Protein AF-A0A5E4PGH6-F1 (afdb_monomer_lite)

Secondary structure (DSSP, 8-state):
-----THHHHHHH---HHHHHHHHHHHHHHHT-GGGHHHHHHHHHHHTTS-HHHHHHHHHH-HHHHHHHHH-HHHHHHHHHHHHHTTS--S-EE-TTSS-EE-HHHHHHHHHHHHHHHHS--TTSHHHHHHHHHHHHHT-HHHHHHHHHHHHHHHHHHTT-TT-HHHHHHHHHHHHHHHHHHHHHSHHHHHHHHHHHHHHHHHHHHH-TT-HHHHHHHHHHHHHTT-TTTTT---TTS-HHHHHHHHHHHHHHHHHHHTTSHHHHHHHHHHTTTSHHHHHHHHHSSSHHHHHHHHHHHHHHTT-TTHHHHHHHHHHHHHHHHHTT-TTS---SSGGGS---

Foldseek 3Di:
DPPLPCVLVVVLLDDDPVLVVVLVVLVVLVPPDDPPPVVLVVVLVVLLPDDLSSLLNSVVVDVVSVCSCQPDPVNLVSLLVVCVVLLFQSQWFAWLLRPDILGSNLVSNLSVLVVVLVVVVDCVDSSSVVSLVSSCVSPDPVSLLSLLVVLLVVCLVCLVPPPCQVVLLVSLVSLLSSLVSQCTRQFLLSLLSSLVSLLSVLVSPLVDPSCQVSLVSSLVVNCVVCPVLNVPPPPPPDRSSLSSLLSSLLSNLRSLQRLPPPSNQSSQCSVVVNCTPQNVVCVVAVFLVRVVVSSVVSCVVVVPPCSPVSSFVSNVVSCCVNCVRCVVDDDDPDPVPRPRD

Sequence (341 aa):
MHSLSTEGLAALSSLNSNEEKILNIILDILHAGNDKAADKEKIIKILATYPLRLLYALSERSPEINELLESNDYLNSCWSSMLKKLGYPSIPIVSFDQTRKISLFSQLKGAFLLSELNKHPDLKNPNSFAILNKACEIGMFHALVRRLNYISELIVKRSGNKNNHDEIDTYIQFILRDVNKLSNLYWAIGCIDAALILFNIVNYYFEASNYKLSIERFFMLAKTNHFSWMTQYDDKNAPYPILILEAAVENLYIARLLSDFPQSNAISDQISHGKGLIADFEEHFANPGELQSLVVKKLNMLNIPLVESFCRNAFQHSIKTVNARYPEFELPQDLSQLNLR

Radius of gyration: 22.4 Å; chains: 1; bounding box: 55×51×60 Å

Organism: NCBI:txid254247

pLDDT: mean 77.17, std 14.86, range [33.66, 95.75]

InterPro domains:
  IPR040808 Protein of unknown function DUF5630 [PF18632] (44-293)

Structure (mmCIF, N/CA/C/O backbone):
data_AF-A0A5E4PGH6-F1
#
_entry.id   AF-A0A5E4PGH6-F1
#
loop_
_atom_site.group_PDB
_atom_site.id
_atom_site.type_symbol
_atom_site.label_atom_id
_atom_site.label_alt_id
_atom_site.label_comp_id
_atom_site.label_asym_id
_atom_site.label_entity_id
_atom_site.label_seq_id
_atom_site.pdbx_PDB_ins_code
_atom_site.Cartn_x
_atom_site.Cartn_y
_atom_site.Cartn_z
_atom_site.occupancy
_atom_site.B_iso_or_equiv
_atom_site.auth_seq_id
_atom_site.auth_comp_id
_atom_site.auth_asym_id
_atom_site.auth_atom_id
_atom_site.pdbx_PDB_model_num
ATOM 1 N N . MET A 1 1 ? -0.619 -25.619 -5.569 1.00 33.66 1 MET A N 1
ATOM 2 C CA . MET A 1 1 ? -1.599 -24.773 -4.856 1.00 33.66 1 MET A CA 1
ATOM 3 C C . MET A 1 1 ? -1.267 -24.798 -3.375 1.00 33.66 1 MET A C 1
ATOM 5 O O . MET A 1 1 ? -1.513 -25.808 -2.730 1.00 33.66 1 MET A O 1
ATOM 9 N N . HIS A 1 2 ? -0.663 -23.738 -2.836 1.00 36.12 2 HIS A N 1
ATOM 10 C CA . HIS A 1 2 ? -0.655 -23.551 -1.387 1.00 36.12 2 HIS A CA 1
ATOM 11 C C . HIS A 1 2 ? -2.104 -23.274 -0.980 1.00 36.12 2 HIS A C 1
ATOM 13 O O . HIS A 1 2 ? -2.643 -22.235 -1.356 1.00 36.12 2 HIS A O 1
ATOM 19 N N . SER A 1 3 ? -2.765 -24.199 -0.278 1.00 35.06 3 SER A N 1
ATOM 20 C CA . SER A 1 3 ? -3.963 -23.824 0.471 1.00 35.06 3 SER A CA 1
ATOM 21 C C . SER A 1 3 ? -3.502 -22.760 1.460 1.00 35.06 3 SER A C 1
ATOM 23 O O . SER A 1 3 ? -2.696 -23.054 2.343 1.00 35.06 3 SER A O 1
ATOM 25 N N . LEU A 1 4 ? -3.914 -21.513 1.246 1.00 40.78 4 LEU A N 1
ATOM 26 C CA . LEU A 1 4 ? -3.684 -20.425 2.186 1.00 40.78 4 LEU A CA 1
ATOM 27 C C . LEU A 1 4 ? -4.384 -20.833 3.481 1.00 40.78 4 LEU A C 1
ATOM 29 O O . LEU A 1 4 ? -5.597 -20.677 3.594 1.00 40.78 4 LEU A O 1
ATOM 33 N N . SER A 1 5 ? -3.658 -21.438 4.423 1.00 47.25 5 SER A N 1
ATOM 34 C CA . SER A 1 5 ? -4.212 -21.709 5.741 1.00 47.25 5 SER A CA 1
ATOM 35 C C . SER A 1 5 ? -4.541 -20.352 6.350 1.00 47.25 5 SER A C 1
ATOM 37 O O . SER A 1 5 ? -3.660 -19.547 6.638 1.00 47.25 5 SER A O 1
ATOM 39 N N . THR A 1 6 ? -5.830 -20.067 6.499 1.00 63.00 6 THR A N 1
ATOM 40 C CA . THR A 1 6 ? -6.324 -18.849 7.149 1.00 63.00 6 THR A CA 1
ATOM 41 C C . THR A 1 6 ? -6.187 -18.925 8.668 1.00 63.00 6 THR A C 1
ATOM 43 O O . THR A 1 6 ? -6.529 -17.970 9.353 1.00 63.00 6 THR A O 1
ATOM 46 N N . GLU A 1 7 ? -5.676 -20.037 9.201 1.00 69.38 7 GLU A N 1
ATOM 47 C CA . GLU A 1 7 ? -5.570 -20.334 10.631 1.00 69.38 7 GLU A CA 1
ATOM 48 C C . GLU A 1 7 ? -4.771 -19.278 11.397 1.00 69.38 7 GLU A C 1
ATOM 50 O O . GLU A 1 7 ? -5.205 -18.852 12.463 1.00 69.38 7 GLU A O 1
ATOM 55 N N . GLY A 1 8 ? -3.653 -18.791 10.843 1.00 69.00 8 GLY A N 1
ATOM 56 C CA . GLY A 1 8 ? -2.866 -17.736 11.487 1.00 69.00 8 GLY A CA 1
ATOM 57 C C . GLY A 1 8 ? -3.624 -16.412 11.603 1.00 69.00 8 GLY A C 1
ATOM 58 O O . GLY A 1 8 ? -3.607 -15.777 12.654 1.00 69.00 8 GLY A O 1
ATOM 59 N N . LEU A 1 9 ? -4.346 -16.018 10.551 1.00 80.62 9 LEU A N 1
ATOM 60 C CA . LEU A 1 9 ? -5.163 -14.802 10.566 1.00 80.62 9 LEU A CA 1
ATOM 61 C C . LEU A 1 9 ? -6.391 -14.970 11.476 1.00 80.62 9 LEU A C 1
ATOM 63 O O . LEU A 1 9 ? -6.709 -14.083 12.265 1.00 80.62 9 LEU A O 1
ATOM 67 N N . ALA A 1 10 ? -7.030 -16.142 11.423 1.00 83.12 10 ALA A N 1
ATOM 68 C CA . ALA A 1 10 ? -8.156 -16.500 12.275 1.00 83.12 10 ALA A CA 1
ATOM 69 C C . ALA A 1 10 ? -7.766 -16.471 13.760 1.00 83.12 10 ALA A C 1
ATOM 71 O O . ALA A 1 10 ? -8.525 -15.947 14.575 1.00 83.12 10 ALA A O 1
ATOM 72 N N . ALA A 1 11 ? -6.564 -16.944 14.108 1.00 83.25 11 ALA A N 1
ATOM 73 C CA . ALA A 1 11 ? -6.037 -16.889 15.468 1.00 83.25 11 ALA A CA 1
ATOM 74 C C . ALA A 1 11 ? -5.871 -15.445 15.972 1.00 83.25 11 ALA A C 1
ATOM 76 O O . ALA A 1 11 ? -6.255 -15.157 17.106 1.00 83.25 11 ALA A O 1
ATOM 77 N N . LEU A 1 12 ? -5.387 -14.520 15.133 1.00 85.38 12 LEU A N 1
ATOM 78 C CA . LEU A 1 12 ? -5.266 -13.099 15.497 1.00 85.38 12 LEU A CA 1
ATOM 79 C C . LEU A 1 12 ? -6.627 -12.437 15.757 1.00 85.38 12 LEU A C 1
ATOM 81 O O . LEU A 1 12 ? -6.731 -11.573 16.627 1.00 85.38 12 LEU A O 1
ATOM 85 N N . SER A 1 13 ? -7.663 -12.862 15.029 1.00 86.94 13 SER A N 1
ATOM 86 C CA . SER A 1 13 ? -9.046 -12.395 15.203 1.00 86.94 13 SER A CA 1
ATOM 87 C C . SER A 1 13 ? -9.860 -13.182 16.237 1.00 86.94 13 SER A C 1
ATOM 89 O O . SER A 1 13 ? -11.018 -12.849 16.488 1.00 86.94 13 SER A O 1
ATOM 91 N N . SER A 1 14 ? -9.295 -14.247 16.814 1.00 89.44 14 SER A N 1
ATOM 92 C CA . SER A 1 14 ? -10.002 -15.069 17.796 1.00 89.44 14 SER A CA 1
ATOM 93 C C . SER A 1 14 ? -10.251 -14.269 19.071 1.00 89.44 14 SER A C 1
ATOM 95 O O . SER A 1 14 ? -9.476 -13.373 19.401 1.00 89.44 14 SER A O 1
ATOM 97 N N . LEU A 1 15 ? -11.328 -14.584 19.784 1.00 92.00 15 LEU A N 1
ATOM 98 C CA . LEU A 1 15 ? -11.676 -13.990 21.071 1.00 92.00 15 LEU A CA 1
ATOM 99 C C . LEU A 1 15 ? -11.820 -15.119 22.094 1.00 92.00 15 LEU A C 1
ATOM 101 O O . LEU A 1 15 ? -12.352 -16.188 21.791 1.00 92.00 15 LEU A O 1
ATOM 105 N N . ASN A 1 16 ? -11.318 -14.907 23.309 1.00 92.38 16 ASN A N 1
ATOM 106 C CA . ASN A 1 16 ? -11.584 -15.826 24.413 1.00 92.38 16 ASN A CA 1
ATOM 107 C C . ASN A 1 16 ? -12.994 -15.597 24.991 1.00 92.38 16 ASN A C 1
ATOM 109 O O . ASN A 1 16 ? -13.674 -14.627 24.665 1.00 92.38 16 ASN A O 1
ATOM 113 N N . SER A 1 17 ? -13.437 -16.472 25.898 1.00 91.75 17 SER A N 1
ATOM 114 C CA . SER A 1 17 ? -14.795 -16.414 26.460 1.00 91.75 17 SER A CA 1
ATOM 115 C C . SER A 1 17 ? -15.131 -15.107 27.192 1.00 91.75 17 SER A C 1
ATOM 117 O O . SER A 1 17 ? -16.302 -14.738 27.266 1.00 91.75 17 SER A O 1
ATOM 119 N N . ASN A 1 18 ? -14.138 -14.399 27.734 1.00 91.62 18 ASN A N 1
ATOM 120 C CA . ASN A 1 18 ? -14.344 -13.095 28.363 1.00 91.62 18 ASN A CA 1
ATOM 121 C C . ASN A 1 18 ? -14.395 -11.973 27.321 1.00 91.62 18 ASN A C 1
ATOM 123 O O . ASN A 1 18 ? -15.230 -11.081 27.431 1.00 91.62 18 ASN A O 1
ATOM 127 N N . GLU A 1 19 ? -13.545 -12.030 26.298 1.00 93.12 19 GLU A N 1
ATOM 128 C CA . GLU A 1 19 ? -13.538 -11.070 25.190 1.00 93.12 19 GLU A CA 1
ATOM 129 C C . GLU A 1 19 ? -14.835 -11.144 24.365 1.00 93.12 19 GLU A C 1
ATOM 131 O O . GLU A 1 19 ? -15.371 -10.106 23.984 1.00 93.12 19 GLU A O 1
ATOM 136 N N . GLU A 1 20 ? -15.410 -12.338 24.183 1.00 91.88 20 GLU A N 1
ATOM 137 C CA . GLU A 1 20 ? -16.709 -12.507 23.512 1.00 91.88 20 GLU A CA 1
ATOM 138 C C . GLU A 1 20 ? -17.855 -11.877 24.323 1.00 91.88 20 GLU A C 1
ATOM 140 O O . GLU A 1 20 ? -18.757 -11.250 23.772 1.00 91.88 20 GLU A O 1
ATOM 145 N N . LYS A 1 21 ? -17.809 -11.981 25.660 1.00 90.94 21 LYS A N 1
ATOM 146 C CA . LYS A 1 21 ? -18.777 -11.292 26.532 1.00 90.94 21 LYS A CA 1
ATOM 147 C C . LYS A 1 21 ? -18.657 -9.777 26.407 1.00 90.94 21 LYS A C 1
ATOM 149 O O . LYS A 1 21 ? -19.676 -9.097 26.373 1.00 90.94 21 LYS A O 1
ATOM 154 N N . ILE A 1 22 ? -17.430 -9.257 26.334 1.00 89.00 22 ILE A N 1
ATOM 155 C CA . ILE A 1 22 ? -17.174 -7.826 26.131 1.00 89.00 22 ILE A CA 1
ATOM 156 C C . ILE A 1 22 ? -17.756 -7.369 24.791 1.00 89.00 22 ILE A C 1
ATOM 158 O O . ILE A 1 22 ? -18.470 -6.369 24.764 1.00 89.00 22 ILE A O 1
ATOM 162 N N . LEU A 1 23 ? -17.500 -8.111 23.708 1.00 90.69 23 LEU A N 1
ATOM 163 C CA . LEU A 1 23 ? -18.064 -7.833 22.385 1.00 90.69 23 LEU A CA 1
ATOM 164 C C . LEU A 1 23 ? -19.593 -7.714 22.452 1.00 90.69 23 LEU A C 1
ATOM 166 O O . LEU A 1 23 ? -20.144 -6.698 22.033 1.00 90.69 23 LEU A O 1
ATOM 170 N N . ASN A 1 24 ? -20.263 -8.701 23.048 1.00 89.62 24 ASN A N 1
ATOM 171 C CA . ASN A 1 24 ? -21.723 -8.710 23.149 1.00 89.62 24 ASN A CA 1
ATOM 172 C C . ASN A 1 24 ? -22.264 -7.525 23.962 1.00 89.62 24 ASN A C 1
ATOM 174 O O . ASN A 1 24 ? -23.203 -6.873 23.524 1.00 89.62 24 ASN A O 1
ATOM 178 N N . ILE A 1 25 ? -21.628 -7.177 25.088 1.00 87.75 25 ILE A N 1
ATOM 179 C CA . ILE A 1 25 ? -22.026 -6.007 25.892 1.00 87.75 25 ILE A CA 1
ATOM 180 C C . ILE A 1 25 ? -21.918 -4.714 25.073 1.00 87.75 25 ILE A C 1
ATOM 182 O O . ILE A 1 25 ? -22.802 -3.860 25.146 1.00 87.75 25 ILE A O 1
ATOM 186 N N . ILE A 1 26 ? -20.841 -4.552 24.300 1.00 87.44 26 ILE A N 1
ATOM 187 C CA . ILE A 1 26 ? -20.652 -3.370 23.451 1.00 87.44 26 ILE A CA 1
ATOM 188 C C . ILE A 1 26 ? -21.757 -3.304 22.392 1.00 87.44 26 ILE A C 1
ATOM 190 O O . ILE A 1 26 ? -22.371 -2.250 22.227 1.00 87.44 26 ILE A O 1
ATOM 194 N N . LEU A 1 27 ? -22.042 -4.419 21.716 1.00 89.12 27 LEU A N 1
ATOM 195 C CA . LEU A 1 27 ? -23.081 -4.493 20.688 1.00 89.12 27 LEU A CA 1
ATOM 196 C C . LEU A 1 27 ? -24.476 -4.211 21.250 1.00 89.12 27 LEU A C 1
ATOM 198 O O . LEU A 1 27 ? -25.210 -3.412 20.672 1.00 89.12 27 LEU A O 1
ATOM 202 N N . ASP A 1 28 ? -24.819 -4.780 22.407 1.00 87.94 28 ASP A N 1
ATOM 203 C CA . ASP A 1 28 ? -26.101 -4.536 23.074 1.00 87.94 28 ASP A CA 1
ATOM 204 C C . ASP A 1 28 ? -26.307 -3.043 23.362 1.00 87.94 28 ASP A C 1
ATOM 206 O O . ASP A 1 28 ? -27.395 -2.498 23.161 1.00 87.94 28 ASP A O 1
ATOM 210 N N . ILE A 1 29 ? -25.252 -2.346 23.794 1.00 83.69 29 ILE A N 1
ATOM 211 C CA . ILE A 1 29 ? -25.313 -0.904 24.051 1.00 83.69 29 ILE A CA 1
ATOM 212 C C . ILE A 1 29 ? -25.407 -0.108 22.742 1.00 83.69 29 ILE A C 1
ATOM 214 O O . ILE A 1 29 ? -26.155 0.870 22.687 1.00 83.69 29 ILE A O 1
ATOM 218 N N . LEU A 1 30 ? -24.686 -0.504 21.689 1.00 83.25 30 LEU A N 1
ATOM 219 C CA . LEU A 1 30 ? -24.753 0.167 20.385 1.00 83.25 30 LEU A CA 1
ATOM 220 C C . LEU A 1 30 ? -26.142 0.036 19.743 1.00 83.25 30 LEU A C 1
ATOM 222 O O . LEU A 1 30 ? -26.639 1.011 19.173 1.00 83.25 30 LEU A O 1
ATOM 226 N N . HIS A 1 31 ? -26.787 -1.123 19.893 1.00 86.25 31 HIS A N 1
ATOM 227 C CA . HIS A 1 31 ? -28.117 -1.412 19.352 1.00 86.25 31 HIS A CA 1
ATOM 228 C C . HIS A 1 31 ? -29.270 -0.825 20.177 1.00 86.25 31 HIS A C 1
ATOM 230 O O . HIS A 1 31 ? -30.374 -0.678 19.658 1.00 86.25 31 HIS A O 1
ATOM 236 N N . ALA A 1 32 ? -29.034 -0.427 21.430 1.00 79.88 32 ALA A N 1
ATOM 237 C CA . ALA A 1 32 ? -30.068 0.111 22.319 1.00 79.88 32 ALA A CA 1
ATOM 238 C C . ALA A 1 32 ? -30.643 1.496 21.916 1.00 79.88 32 ALA A C 1
ATOM 240 O O . ALA A 1 32 ? -31.497 2.021 22.628 1.00 79.88 32 ALA A O 1
ATOM 241 N N . GLY A 1 33 ? -30.232 2.090 20.787 1.00 64.31 33 GLY A N 1
ATOM 242 C CA . GLY A 1 33 ? -30.828 3.318 20.235 1.00 64.31 33 GLY A CA 1
ATOM 243 C C . GLY A 1 33 ? -30.338 4.644 20.851 1.00 64.31 33 GLY A C 1
ATOM 244 O O . GLY A 1 33 ? -29.401 4.683 21.648 1.00 64.31 33 GLY A O 1
ATOM 245 N N . ASN A 1 34 ? -30.939 5.763 20.412 1.00 56.31 34 ASN A N 1
ATOM 246 C CA . ASN A 1 34 ? -30.466 7.147 20.633 1.00 56.31 34 ASN A CA 1
ATOM 247 C C . ASN A 1 34 ? -30.519 7.668 22.085 1.00 56.31 34 ASN A C 1
ATOM 249 O O . ASN A 1 34 ? -29.850 8.658 22.377 1.00 56.31 34 ASN A O 1
ATOM 253 N N . ASP A 1 35 ? -31.209 7.002 23.014 1.00 55.59 35 ASP A N 1
ATOM 254 C CA . ASP A 1 35 ? -31.358 7.470 24.408 1.00 55.59 35 ASP A CA 1
ATOM 255 C C . ASP A 1 35 ? -30.089 7.309 25.272 1.00 55.59 35 ASP A C 1
ATOM 257 O O . ASP A 1 35 ? -30.081 7.615 26.464 1.00 55.59 35 ASP A O 1
ATOM 261 N N . LYS A 1 36 ? -28.984 6.843 24.678 1.00 65.50 36 LYS A N 1
ATOM 262 C CA . LYS A 1 36 ? -27.741 6.491 25.379 1.00 65.50 36 LYS A CA 1
ATOM 263 C C . LYS A 1 36 ? -26.481 7.108 24.769 1.00 65.50 36 LYS A C 1
ATOM 265 O O . LYS A 1 36 ? -25.419 6.484 24.770 1.00 65.50 36 LYS A O 1
ATOM 270 N N . ALA A 1 37 ? -26.550 8.347 24.276 1.00 70.00 37 ALA A N 1
ATOM 271 C CA . ALA A 1 37 ? -25.363 9.071 23.791 1.00 70.00 37 ALA A CA 1
ATOM 272 C C . ALA A 1 37 ? -24.193 9.042 24.806 1.00 70.00 37 ALA A C 1
ATOM 274 O O . ALA A 1 37 ? -23.047 8.804 24.429 1.00 70.00 37 ALA A O 1
ATOM 275 N N . ALA A 1 38 ? -24.498 9.160 26.104 1.00 72.06 38 ALA A N 1
ATOM 276 C CA . ALA A 1 38 ? -23.517 9.052 27.183 1.00 72.06 38 ALA A CA 1
ATOM 277 C C . ALA A 1 38 ? -22.880 7.653 27.308 1.00 72.06 38 ALA A C 1
ATOM 279 O O . ALA A 1 38 ? -21.706 7.546 27.660 1.00 72.06 38 ALA A O 1
ATOM 280 N N . ASP A 1 39 ? -23.610 6.572 27.020 1.00 78.94 39 ASP A N 1
ATOM 281 C CA . ASP A 1 39 ? -23.043 5.219 27.080 1.00 78.94 39 ASP A CA 1
ATOM 282 C C . ASP A 1 39 ? -22.210 4.900 25.834 1.00 78.94 39 ASP A C 1
ATOM 284 O O . ASP A 1 39 ? -21.172 4.251 25.958 1.00 78.94 39 ASP A O 1
ATOM 288 N N . LYS A 1 40 ? -22.576 5.439 24.660 1.00 78.88 40 LYS A N 1
ATOM 289 C CA . LYS A 1 40 ? -21.709 5.401 23.469 1.00 78.88 40 LYS A CA 1
ATOM 290 C C . LYS A 1 40 ? -20.376 6.105 23.739 1.00 78.88 40 LYS A C 1
ATOM 292 O O . LYS A 1 40 ? -19.321 5.556 23.433 1.00 78.88 40 LYS A O 1
ATOM 297 N N . GLU A 1 41 ? -20.400 7.272 24.385 1.00 82.62 41 GLU A N 1
AT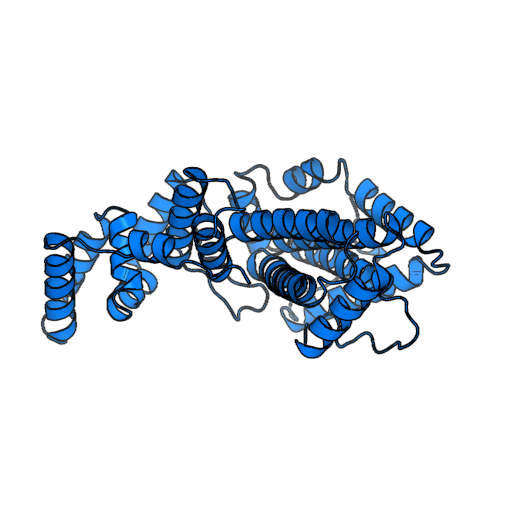OM 298 C CA . GLU A 1 41 ? -19.179 7.988 24.776 1.00 82.62 41 GLU A CA 1
ATOM 299 C C . GLU A 1 41 ? -18.326 7.193 25.783 1.00 82.62 41 GLU A C 1
ATOM 301 O O . GLU A 1 41 ? -17.101 7.130 25.652 1.00 82.62 41 GLU A O 1
ATOM 306 N N . LYS A 1 42 ? -18.952 6.530 26.768 1.00 83.94 42 LYS A N 1
ATOM 307 C CA . LYS A 1 42 ? -18.236 5.632 27.694 1.00 83.94 42 LYS A CA 1
ATOM 308 C C . LYS A 1 42 ? -17.569 4.475 26.953 1.00 83.94 42 LYS A C 1
ATOM 310 O O . LYS A 1 42 ? -16.411 4.181 27.236 1.00 83.94 42 LYS A O 1
ATOM 315 N N . ILE A 1 43 ? -18.262 3.848 26.000 1.00 86.19 43 ILE A N 1
ATOM 316 C CA . ILE A 1 43 ? -17.698 2.766 25.180 1.00 86.19 43 ILE A CA 1
ATOM 317 C C . ILE A 1 43 ? -16.486 3.254 24.404 1.00 86.19 43 ILE A C 1
ATOM 319 O O . ILE A 1 43 ? -15.452 2.597 24.434 1.00 86.19 43 ILE A O 1
ATOM 323 N N . ILE A 1 44 ? -16.580 4.418 23.762 1.00 86.06 44 ILE A N 1
ATOM 324 C CA . ILE A 1 44 ? -15.466 5.015 23.019 1.00 86.06 44 ILE A CA 1
ATOM 325 C C . ILE A 1 44 ? -14.237 5.180 23.924 1.00 86.06 44 ILE A C 1
ATOM 327 O O . ILE A 1 44 ? -13.137 4.760 23.563 1.00 86.06 44 ILE A O 1
ATOM 331 N N . LYS A 1 45 ? -14.423 5.725 25.132 1.00 86.88 45 LYS A N 1
ATOM 332 C CA . LYS A 1 45 ? -13.334 5.885 26.108 1.00 86.88 45 LYS A CA 1
ATOM 333 C C . LYS A 1 45 ? -12.756 4.544 26.555 1.00 86.88 45 LYS A C 1
ATOM 335 O O . LYS A 1 45 ? -11.544 4.435 26.692 1.00 86.88 45 LYS A O 1
ATOM 340 N N . ILE A 1 46 ? -13.591 3.525 26.756 1.00 87.38 46 ILE A N 1
ATOM 341 C CA . ILE A 1 46 ? -13.139 2.173 27.116 1.00 87.38 46 ILE A CA 1
ATOM 342 C C . ILE A 1 46 ? -12.334 1.552 25.971 1.00 87.38 46 ILE A C 1
ATOM 344 O O . ILE A 1 46 ? -11.223 1.078 26.206 1.00 87.38 46 ILE A O 1
ATOM 348 N N . LEU A 1 47 ? -12.841 1.606 24.737 1.00 88.88 47 LEU A N 1
ATOM 349 C CA . LEU A 1 47 ? -12.161 1.077 23.555 1.00 88.88 47 LEU A CA 1
ATOM 350 C C . LEU A 1 47 ? -10.780 1.719 23.376 1.00 88.88 47 LEU A C 1
ATOM 352 O O . LEU A 1 47 ? -9.809 1.010 23.134 1.00 88.88 47 LEU A O 1
ATOM 356 N N . ALA A 1 48 ? -10.646 3.027 23.605 1.00 87.12 48 ALA A N 1
ATOM 357 C CA . ALA A 1 48 ? -9.353 3.716 23.543 1.00 87.12 48 ALA A CA 1
ATOM 358 C C . ALA A 1 48 ? -8.282 3.145 24.502 1.00 87.12 48 ALA A C 1
ATOM 360 O O . ALA A 1 48 ? -7.089 3.366 24.289 1.00 87.12 48 ALA A O 1
ATOM 361 N N . THR A 1 49 ? -8.685 2.415 25.551 1.00 88.81 49 THR A N 1
ATOM 362 C CA . THR A 1 49 ? -7.770 1.788 26.523 1.00 88.81 49 THR A CA 1
ATOM 363 C C . THR A 1 49 ? -7.405 0.340 26.193 1.00 88.81 49 THR A C 1
ATOM 365 O O . THR A 1 49 ? -6.523 -0.229 26.838 1.00 88.81 49 THR A O 1
ATOM 368 N N . TYR A 1 50 ? -8.067 -0.280 25.214 1.00 92.50 50 TYR A N 1
ATOM 369 C CA . TYR A 1 50 ? -7.859 -1.692 24.907 1.00 92.50 50 TYR A CA 1
ATOM 370 C C . TYR A 1 50 ? -6.531 -1.947 24.186 1.00 92.50 50 TYR A C 1
ATOM 372 O O . TYR A 1 50 ? -6.057 -1.110 23.414 1.00 92.50 50 TYR A O 1
ATOM 380 N N . PRO A 1 51 ? -5.913 -3.124 24.408 1.00 92.25 51 PRO A N 1
ATOM 381 C CA . PRO A 1 51 ? -4.708 -3.501 23.686 1.00 92.25 51 PRO A CA 1
ATOM 382 C C . PRO A 1 51 ? -5.006 -3.659 22.190 1.00 92.25 51 PRO A C 1
ATOM 384 O O . PRO A 1 51 ? -6.075 -4.138 21.807 1.00 92.25 51 PRO A O 1
ATOM 387 N N . LEU A 1 52 ? -4.025 -3.331 21.341 1.00 92.81 52 LEU A N 1
ATOM 388 C CA . LEU A 1 52 ? -4.172 -3.347 19.876 1.00 92.81 52 LEU A CA 1
ATOM 389 C C . LEU A 1 52 ? -4.679 -4.684 19.327 1.00 92.81 52 LEU A C 1
ATOM 391 O O . LEU A 1 52 ? -5.505 -4.685 18.422 1.00 92.81 52 LEU A O 1
ATOM 395 N N . ARG A 1 53 ? -4.250 -5.813 19.906 1.00 93.56 53 ARG A N 1
ATOM 396 C CA . ARG A 1 53 ? -4.746 -7.144 19.522 1.00 93.56 53 ARG A CA 1
ATOM 397 C C . ARG A 1 53 ? -6.255 -7.283 19.735 1.00 93.56 53 ARG A C 1
ATOM 399 O O . ARG A 1 53 ? -6.934 -7.838 18.879 1.00 93.56 53 ARG A O 1
ATOM 406 N N . LEU A 1 54 ? -6.784 -6.782 20.853 1.00 93.69 54 LEU A N 1
ATOM 407 C CA . LEU A 1 54 ? -8.218 -6.853 21.136 1.00 93.69 54 LEU A CA 1
ATOM 408 C C . LEU A 1 54 ? -8.997 -5.894 20.233 1.00 93.69 54 LEU A C 1
ATOM 410 O O . LEU A 1 54 ? -10.021 -6.282 19.688 1.00 93.69 54 LEU A O 1
ATOM 414 N N . LEU A 1 55 ? -8.487 -4.679 20.013 1.00 94.81 55 LEU A N 1
ATOM 415 C CA . LEU A 1 55 ? -9.083 -3.730 19.068 1.00 94.81 55 LEU A CA 1
ATOM 416 C C . LEU A 1 55 ? -9.151 -4.295 17.646 1.00 94.81 55 LEU A C 1
ATOM 418 O O . LEU A 1 55 ? -10.197 -4.217 17.006 1.00 94.81 55 LEU A O 1
ATOM 422 N N . TYR A 1 56 ? -8.061 -4.911 17.184 1.00 95.12 56 TYR A N 1
ATOM 423 C CA . TYR A 1 56 ? -8.009 -5.615 15.908 1.00 95.12 56 TYR A CA 1
ATOM 424 C C . TYR A 1 56 ? -9.074 -6.717 15.849 1.00 95.12 56 TYR A C 1
ATOM 426 O O . TYR A 1 56 ? -9.927 -6.693 14.964 1.00 95.12 56 TYR A O 1
ATOM 434 N N . ALA A 1 57 ? -9.085 -7.628 16.827 1.00 93.62 57 ALA A N 1
ATOM 435 C CA . ALA A 1 57 ? -10.016 -8.752 16.850 1.00 93.62 57 ALA A CA 1
ATOM 436 C C . ALA A 1 57 ? -11.487 -8.303 16.895 1.00 93.62 57 ALA A C 1
ATOM 438 O O . ALA A 1 57 ? -12.290 -8.794 16.111 1.00 93.62 57 ALA A O 1
ATOM 439 N N . LEU A 1 58 ? -11.839 -7.324 17.736 1.00 94.19 58 LEU A N 1
ATOM 440 C CA . LEU A 1 58 ? -13.199 -6.775 17.787 1.00 94.19 58 LEU A CA 1
ATOM 441 C C . LEU A 1 58 ? -13.610 -6.149 16.445 1.00 94.19 58 LEU A C 1
ATOM 443 O O . LEU A 1 58 ? -14.724 -6.387 15.984 1.00 94.19 58 LEU A O 1
ATOM 447 N N . SER A 1 59 ? -12.709 -5.406 15.793 1.00 95.00 59 SER A N 1
ATOM 448 C CA . SER A 1 59 ? -12.991 -4.776 14.496 1.00 95.00 59 SER A CA 1
ATOM 449 C C . SER A 1 59 ? -13.162 -5.776 13.348 1.00 95.00 59 SER A C 1
ATOM 451 O O . SER A 1 59 ? -13.961 -5.545 12.448 1.00 95.00 59 SER A O 1
ATOM 453 N N . GLU A 1 60 ? -12.462 -6.912 13.377 1.00 93.38 60 GLU A N 1
ATOM 454 C CA . GLU A 1 60 ? -12.648 -7.969 12.372 1.00 93.38 60 GLU A CA 1
ATOM 455 C C . GLU A 1 60 ? -13.917 -8.802 12.643 1.00 93.38 60 GLU A C 1
ATOM 457 O O . GLU A 1 60 ? -14.424 -9.463 11.739 1.00 93.38 60 GLU A O 1
ATOM 462 N N . ARG A 1 61 ? -14.441 -8.781 13.878 1.00 91.94 61 ARG A N 1
ATOM 463 C CA . ARG A 1 61 ? -15.624 -9.554 14.300 1.00 91.94 61 ARG A CA 1
ATOM 464 C C . ARG A 1 61 ? -16.939 -8.783 14.173 1.00 91.94 61 ARG A C 1
ATOM 466 O O . ARG A 1 61 ? -17.975 -9.423 14.024 1.00 91.94 61 ARG A O 1
ATOM 473 N N . SER A 1 62 ? -16.911 -7.451 14.227 1.00 93.12 62 SER A N 1
ATOM 474 C CA . SER A 1 62 ? -18.100 -6.599 14.097 1.00 93.12 62 SER A CA 1
ATOM 475 C C . SER A 1 62 ? -17.837 -5.403 13.172 1.00 93.12 62 SER A C 1
ATOM 477 O O . SER A 1 62 ? -17.016 -4.538 13.503 1.00 93.12 62 SER A O 1
ATOM 479 N N . PRO A 1 63 ? -18.567 -5.306 12.042 1.00 92.44 63 PRO A N 1
ATOM 480 C CA . PRO A 1 63 ? -18.553 -4.128 11.180 1.00 92.44 63 PRO A CA 1
ATOM 481 C C . PRO A 1 63 ? -18.937 -2.839 11.914 1.00 92.44 63 PRO A C 1
ATOM 483 O O . PRO A 1 63 ? -18.338 -1.801 11.652 1.00 92.44 63 PRO A O 1
ATOM 486 N N . GLU A 1 64 ? -19.875 -2.907 12.859 1.00 90.94 64 GLU A N 1
ATOM 487 C CA . GLU A 1 64 ? -20.363 -1.766 13.642 1.00 90.94 64 GLU A CA 1
ATOM 488 C C . GLU A 1 64 ? -19.274 -1.212 14.567 1.00 90.94 64 GLU A C 1
ATOM 490 O O . GLU A 1 64 ? -19.074 0.001 14.660 1.00 90.94 64 GLU A O 1
ATOM 495 N N . ILE A 1 65 ? -18.520 -2.094 15.233 1.00 92.06 65 ILE A N 1
ATOM 496 C CA . ILE A 1 65 ? -17.365 -1.681 16.038 1.00 92.06 65 ILE A CA 1
ATOM 497 C C . ILE A 1 65 ? -16.266 -1.128 15.137 1.00 92.06 65 ILE A C 1
ATOM 499 O O . ILE A 1 65 ? -15.667 -0.108 15.473 1.00 92.06 65 ILE A O 1
ATOM 503 N N . ASN A 1 66 ? -16.000 -1.762 13.993 1.00 94.25 66 ASN A N 1
ATOM 504 C CA . ASN A 1 66 ? -15.033 -1.226 13.043 1.00 94.25 66 ASN A CA 1
ATOM 505 C C . ASN A 1 66 ? -15.432 0.185 12.585 1.00 94.25 66 ASN A C 1
ATOM 507 O O . ASN A 1 66 ? -14.605 1.087 12.643 1.00 94.25 66 ASN A O 1
ATOM 511 N N . GLU A 1 67 ? -16.691 0.413 12.216 1.00 92.00 67 GLU A N 1
ATOM 512 C CA . GLU A 1 67 ? -17.195 1.737 11.836 1.00 92.00 67 GLU A CA 1
ATOM 513 C C . GLU A 1 67 ? -17.026 2.766 12.964 1.00 92.00 67 GLU A C 1
ATOM 515 O O . GLU A 1 67 ? -16.562 3.881 12.717 1.00 92.00 67 GLU A O 1
ATOM 520 N N . LEU A 1 68 ? -17.316 2.389 14.213 1.00 91.00 68 LEU A N 1
ATOM 521 C CA . LEU A 1 68 ? -17.115 3.253 15.378 1.00 91.00 68 LEU A CA 1
ATOM 522 C C . LEU A 1 68 ? -15.637 3.639 15.574 1.00 91.00 68 LEU A C 1
ATOM 524 O O . LEU A 1 68 ? -15.336 4.798 15.860 1.00 91.00 68 LEU A O 1
ATOM 528 N N . LEU A 1 69 ? -14.716 2.682 15.424 1.00 93.38 69 LEU A N 1
ATOM 529 C CA . LEU A 1 69 ? -13.272 2.901 15.584 1.00 93.38 69 LEU A CA 1
ATOM 530 C C . LEU A 1 69 ? -12.674 3.734 14.434 1.00 93.38 69 LEU A C 1
ATOM 532 O O . LEU A 1 69 ? -11.677 4.430 14.641 1.00 93.38 69 LEU A O 1
ATOM 536 N N . GLU A 1 70 ? -13.284 3.669 13.247 1.00 92.19 70 GLU A N 1
ATOM 537 C CA . GLU A 1 70 ? -12.879 4.371 12.022 1.00 92.19 70 GLU A CA 1
ATOM 538 C C . GLU A 1 70 ? -13.409 5.816 11.944 1.00 92.19 70 GLU A C 1
ATOM 540 O O . GLU A 1 70 ? -12.717 6.695 11.428 1.00 92.19 70 GLU A O 1
ATOM 545 N N . SER A 1 71 ? -14.627 6.073 12.433 1.00 85.88 71 SER A N 1
ATOM 546 C CA . SER A 1 71 ? -15.348 7.338 12.199 1.00 85.88 71 SER A CA 1
ATOM 547 C C . SER A 1 71 ? -15.291 8.344 13.354 1.00 85.88 71 SER A C 1
ATOM 549 O O . SER A 1 71 ? -15.711 9.48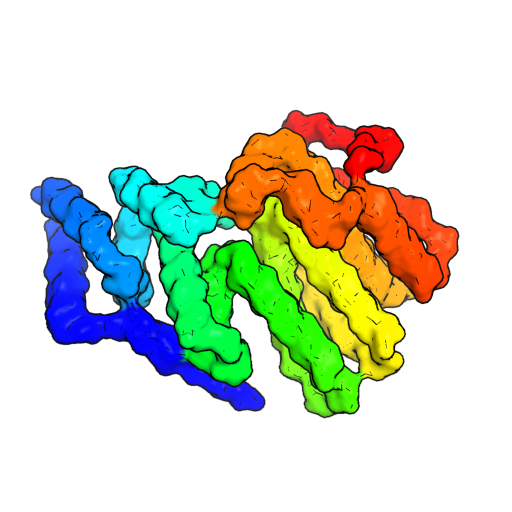7 13.189 1.00 85.88 71 SER A O 1
ATOM 551 N N . ASN A 1 72 ? -14.782 7.959 14.528 1.00 85.88 72 ASN A N 1
ATOM 552 C CA . ASN A 1 72 ? -14.855 8.804 15.717 1.00 85.88 72 ASN A CA 1
ATOM 553 C C . ASN A 1 72 ? -13.648 9.751 15.891 1.00 85.88 72 ASN A C 1
ATOM 555 O O . ASN A 1 72 ? -12.514 9.313 16.101 1.00 85.88 72 ASN A O 1
ATOM 559 N N . ASP A 1 73 ? -13.908 11.060 15.922 1.00 84.25 73 ASP A N 1
ATOM 560 C CA . ASP A 1 73 ? -12.863 12.089 16.034 1.00 84.25 73 ASP A CA 1
ATOM 561 C C . ASP A 1 73 ? -12.077 12.065 17.349 1.00 84.25 73 ASP A C 1
ATOM 563 O O . ASP A 1 73 ? -10.874 12.333 17.350 1.00 84.25 73 ASP A O 1
ATOM 567 N N . TYR A 1 74 ? -12.711 11.704 18.471 1.00 85.38 74 TYR A N 1
ATOM 568 C CA . TYR A 1 74 ? -12.001 11.577 19.748 1.00 85.38 74 TYR A CA 1
ATOM 569 C C . TYR A 1 74 ? -10.911 10.501 19.647 1.00 85.38 74 TYR A C 1
ATOM 571 O O . TYR A 1 74 ? -9.764 10.724 20.050 1.00 85.38 74 TYR A O 1
ATOM 579 N N . LEU A 1 75 ? -11.245 9.367 19.025 1.00 88.81 75 LEU A N 1
ATOM 580 C CA . LEU A 1 75 ? -10.323 8.251 18.841 1.00 88.81 75 LEU A CA 1
ATOM 581 C C . LEU A 1 75 ? -9.168 8.580 17.892 1.00 88.81 75 LEU A C 1
ATOM 583 O O . LEU A 1 75 ? -8.070 8.076 18.108 1.00 88.81 75 LEU A O 1
ATOM 587 N N . ASN A 1 76 ? -9.347 9.475 16.914 1.00 88.88 76 ASN A N 1
ATOM 588 C CA . ASN A 1 76 ? -8.263 9.887 16.013 1.00 88.88 76 ASN A CA 1
ATOM 589 C C . ASN A 1 76 ? -7.039 10.421 16.775 1.00 88.88 76 ASN A C 1
ATOM 591 O O . ASN A 1 76 ? -5.903 10.077 16.445 1.00 88.88 76 ASN A O 1
ATOM 595 N N . SER A 1 77 ? -7.252 11.199 17.841 1.00 87.94 77 SER A N 1
ATOM 596 C CA . SER A 1 77 ? -6.153 11.684 18.688 1.00 87.94 77 SER A CA 1
ATOM 597 C C . SER A 1 77 ? -5.424 10.540 19.412 1.00 87.94 77 SER A C 1
ATOM 599 O O . SER A 1 77 ? -4.189 10.503 19.450 1.00 87.94 77 SER A O 1
ATOM 601 N N . CYS A 1 78 ? -6.175 9.556 19.920 1.00 91.81 78 CYS A N 1
ATOM 602 C CA . CYS A 1 78 ? -5.636 8.357 20.556 1.00 91.81 78 CYS A CA 1
ATOM 603 C C . CYS A 1 78 ? -4.831 7.519 19.555 1.00 91.81 78 CYS A C 1
ATOM 605 O O . CYS A 1 78 ? -3.699 7.127 19.846 1.00 91.81 78 CYS A O 1
ATOM 607 N N . TRP A 1 79 ? -5.379 7.297 18.358 1.00 94.50 79 TRP A N 1
ATOM 608 C CA . TRP A 1 79 ? -4.747 6.509 17.307 1.00 94.50 79 TRP A CA 1
ATOM 609 C C . TRP A 1 79 ? -3.473 7.148 16.784 1.00 94.50 79 TRP A C 1
ATOM 611 O O . TRP A 1 79 ? -2.459 6.466 16.661 1.00 94.50 79 TRP A O 1
ATOM 621 N N . SER A 1 80 ? -3.494 8.461 16.560 1.00 91.56 80 SER A N 1
ATOM 622 C CA . SER A 1 80 ? -2.312 9.227 16.169 1.00 91.56 80 SER A CA 1
ATOM 623 C C . SER A 1 80 ? -1.185 9.071 17.201 1.00 91.56 80 SER A C 1
ATOM 625 O O . SER A 1 80 ? -0.049 8.752 16.847 1.00 91.56 80 SER A O 1
ATOM 627 N N . SER A 1 81 ? -1.505 9.184 18.496 1.00 91.19 81 SER A N 1
ATOM 628 C CA . SER A 1 81 ? -0.537 8.981 19.584 1.00 91.19 81 SER A CA 1
ATOM 629 C C . SER A 1 81 ? 0.036 7.558 19.610 1.00 91.19 81 SER A C 1
ATOM 631 O O . SER A 1 81 ? 1.244 7.379 19.780 1.00 91.19 81 SER A O 1
ATOM 633 N N . MET A 1 82 ? -0.802 6.537 19.404 1.00 93.12 82 MET A N 1
ATOM 634 C CA . MET A 1 82 ? -0.353 5.142 19.330 1.00 93.12 82 MET A CA 1
ATOM 635 C C . MET A 1 82 ? 0.548 4.889 18.114 1.00 93.12 82 MET A C 1
ATOM 637 O O . MET A 1 82 ? 1.620 4.311 18.277 1.00 93.12 82 MET A O 1
ATOM 641 N N . LEU A 1 83 ? 0.167 5.363 16.924 1.00 91.88 83 LEU A N 1
ATOM 642 C CA . LEU A 1 83 ? 0.966 5.233 15.698 1.00 91.88 83 LEU A CA 1
ATOM 643 C C . LEU A 1 83 ? 2.338 5.882 15.852 1.00 91.88 83 LEU A C 1
ATOM 645 O O . LEU A 1 83 ? 3.349 5.248 15.559 1.00 91.88 83 LEU A O 1
ATOM 649 N N . LYS A 1 84 ? 2.383 7.092 16.420 1.00 88.81 84 LYS A N 1
ATOM 650 C CA . LYS A 1 84 ? 3.638 7.800 16.684 1.00 88.81 84 LYS A CA 1
ATOM 651 C C . LYS A 1 84 ? 4.569 7.003 17.602 1.00 88.81 84 LYS A C 1
ATOM 653 O O . LYS A 1 84 ? 5.765 6.933 17.341 1.00 88.81 84 LYS A O 1
ATOM 658 N N . LYS A 1 85 ? 4.037 6.366 18.654 1.00 89.06 85 LYS A N 1
ATOM 659 C CA . LYS A 1 85 ? 4.825 5.491 19.548 1.00 89.06 85 LYS A CA 1
ATOM 660 C C . LYS A 1 85 ? 5.350 4.240 18.845 1.00 89.06 85 LYS A C 1
ATOM 662 O O . LYS A 1 85 ? 6.401 3.737 19.222 1.00 89.06 85 LYS A O 1
ATOM 667 N N . LEU A 1 86 ? 4.615 3.740 17.857 1.00 87.12 86 LEU A N 1
ATOM 668 C CA . LEU A 1 86 ? 5.008 2.588 17.047 1.00 87.12 86 LEU A CA 1
ATOM 669 C C . LEU A 1 86 ? 5.940 2.962 15.882 1.00 87.12 86 LEU A C 1
ATOM 671 O O . LEU A 1 86 ? 6.393 2.065 15.178 1.00 87.12 86 LEU A O 1
ATOM 675 N N . GLY A 1 87 ? 6.217 4.254 15.669 1.00 84.00 87 GLY A N 1
ATOM 676 C CA . GLY A 1 87 ? 7.039 4.738 14.560 1.00 84.00 87 GLY A CA 1
ATOM 677 C C . GLY A 1 87 ? 6.326 4.758 13.205 1.00 84.00 87 GLY A C 1
ATOM 678 O O . GLY A 1 87 ? 6.997 4.757 12.183 1.00 84.00 87 GLY A O 1
ATOM 679 N N . TYR A 1 88 ? 4.991 4.762 13.178 1.00 85.31 88 TYR A N 1
ATOM 680 C CA . TYR A 1 88 ? 4.201 4.821 11.942 1.00 85.31 88 TYR A CA 1
ATOM 681 C C . TYR A 1 88 ? 3.661 6.230 11.674 1.00 85.31 88 TYR A C 1
ATOM 683 O O . TYR A 1 88 ? 3.543 7.028 12.615 1.00 85.31 88 TYR A O 1
ATOM 691 N N . PRO A 1 89 ? 3.264 6.522 10.417 1.00 82.31 89 PRO A N 1
ATOM 692 C CA . PRO A 1 89 ? 2.567 7.752 10.087 1.00 82.31 89 PRO A CA 1
ATOM 693 C C . PRO A 1 89 ? 1.361 7.978 11.001 1.00 82.31 89 PRO A C 1
ATOM 695 O O . PRO A 1 89 ? 0.589 7.063 11.273 1.00 82.31 89 PRO A O 1
ATOM 698 N N . SER A 1 90 ? 1.223 9.196 11.522 1.00 85.75 90 SER A N 1
ATOM 699 C CA . SER A 1 90 ? 0.204 9.557 12.514 1.00 85.75 90 SER A CA 1
ATOM 700 C C . SER A 1 90 ? -0.828 10.544 11.962 1.00 85.75 90 SER A C 1
ATOM 702 O O . SER A 1 90 ? -1.515 11.222 12.734 1.00 85.75 90 SER A O 1
ATOM 704 N N . ILE A 1 91 ? -0.935 10.613 10.632 1.00 83.69 91 ILE A N 1
ATOM 705 C CA . ILE A 1 91 ? -1.969 11.326 9.871 1.00 83.69 91 ILE A CA 1
ATOM 706 C C . ILE A 1 91 ? -2.732 10.338 8.976 1.00 83.69 91 ILE A C 1
ATOM 708 O O . ILE A 1 91 ? -2.163 9.324 8.569 1.00 83.69 91 ILE A O 1
ATOM 712 N N . PRO A 1 92 ? -4.004 10.598 8.630 1.00 84.25 92 PRO A N 1
ATOM 713 C CA . PRO A 1 92 ? -4.683 9.825 7.598 1.00 84.25 92 PRO A CA 1
ATOM 714 C C . PRO A 1 92 ? -3.945 9.924 6.258 1.00 84.25 92 PRO A C 1
ATOM 716 O O . PRO A 1 92 ? -3.533 11.010 5.851 1.00 84.25 92 PRO A O 1
ATOM 719 N N . ILE A 1 93 ? -3.832 8.802 5.552 1.00 85.75 93 ILE A N 1
ATOM 720 C CA . ILE A 1 93 ? -3.258 8.762 4.205 1.00 85.75 93 ILE A CA 1
ATOM 721 C C . ILE A 1 93 ? -4.407 8.903 3.216 1.00 85.75 93 ILE A C 1
ATOM 723 O O . ILE A 1 93 ? -5.363 8.133 3.271 1.00 85.75 93 ILE A O 1
ATOM 727 N N . VAL A 1 94 ? -4.328 9.875 2.318 1.00 82.88 94 VAL A N 1
ATOM 728 C CA . VAL A 1 94 ? -5.308 10.077 1.245 1.00 82.88 94 VAL A CA 1
ATOM 729 C C . VAL A 1 94 ? -4.605 9.802 -0.073 1.00 82.88 94 VAL A C 1
ATOM 731 O O . VAL A 1 94 ? -3.499 10.305 -0.292 1.00 82.88 94 VAL A O 1
ATOM 734 N N . SER A 1 95 ? -5.221 8.979 -0.920 1.00 81.81 95 SER A N 1
ATOM 735 C CA . SER A 1 95 ? -4.673 8.672 -2.231 1.00 81.81 95 SER A CA 1
ATOM 736 C C . SER A 1 95 ? -4.612 9.913 -3.108 1.00 81.81 95 SER A C 1
ATOM 738 O O . SER A 1 95 ? -5.412 10.837 -2.991 1.00 81.81 95 SER A O 1
ATOM 740 N N . PHE A 1 96 ? -3.664 9.891 -4.028 1.00 76.19 96 PHE A N 1
ATOM 741 C CA . PHE A 1 96 ? -3.417 10.906 -5.030 1.00 76.19 96 PHE A CA 1
ATOM 742 C C . PHE A 1 96 ? -4.635 11.159 -5.930 1.00 76.19 96 PHE A C 1
ATOM 744 O O . PHE A 1 96 ? -4.910 12.287 -6.308 1.00 76.19 96 PHE A O 1
ATOM 751 N N . ASP A 1 97 ? -5.413 10.122 -6.240 1.00 76.19 97 ASP A N 1
ATOM 752 C CA . ASP A 1 97 ? -6.679 10.255 -6.971 1.00 76.19 97 ASP A CA 1
ATOM 753 C C . ASP A 1 97 ? -7.879 10.618 -6.076 1.00 76.19 97 ASP A C 1
ATOM 755 O O . ASP A 1 97 ? -9.003 10.688 -6.560 1.00 76.19 97 ASP A O 1
ATOM 759 N N . GLN A 1 98 ? -7.650 10.809 -4.772 1.00 77.25 98 GLN A N 1
ATOM 760 C CA . GLN A 1 98 ? -8.644 11.127 -3.743 1.00 77.25 98 GLN A CA 1
ATOM 761 C C . GLN A 1 98 ? -9.766 10.087 -3.571 1.00 77.25 98 GLN A C 1
ATOM 763 O O . GLN A 1 98 ? -10.703 10.302 -2.804 1.00 77.25 98 GLN A O 1
ATOM 768 N N . THR A 1 99 ? -9.672 8.927 -4.228 1.00 80.19 99 THR A N 1
ATOM 769 C CA . THR A 1 99 ? -10.700 7.876 -4.162 1.00 80.19 99 THR A CA 1
ATOM 770 C C . THR A 1 99 ? -10.561 6.974 -2.940 1.00 80.19 99 THR A C 1
ATOM 772 O O . THR A 1 99 ? -11.494 6.248 -2.589 1.00 80.19 99 THR A O 1
ATOM 775 N N . ARG A 1 100 ? -9.394 6.978 -2.287 1.00 82.75 100 ARG A N 1
ATOM 776 C CA . ARG A 1 100 ? -9.078 6.108 -1.154 1.00 82.75 100 ARG A CA 1
ATOM 777 C C . ARG A 1 100 ? -8.486 6.900 -0.005 1.00 82.75 100 ARG A C 1
ATOM 779 O O . ARG A 1 100 ? -7.662 7.790 -0.180 1.00 82.75 100 ARG A O 1
ATOM 786 N N . LYS A 1 101 ? -8.862 6.498 1.204 1.00 88.19 101 LYS A N 1
ATOM 787 C CA . LYS A 1 101 ? -8.306 7.019 2.448 1.00 88.19 101 LYS A CA 1
ATOM 788 C C . LYS A 1 101 ? -7.976 5.854 3.368 1.00 88.19 101 LYS A C 1
ATOM 790 O O . LYS A 1 101 ? -8.831 5.010 3.615 1.00 88.19 101 LYS A O 1
ATOM 795 N N . ILE A 1 102 ? -6.756 5.827 3.891 1.00 90.81 102 ILE A N 1
ATOM 796 C CA . ILE A 1 102 ? -6.381 4.965 5.009 1.00 90.81 102 ILE A CA 1
ATOM 797 C C . ILE A 1 102 ? -6.488 5.810 6.273 1.00 90.81 102 ILE A C 1
ATOM 799 O O . ILE A 1 102 ? -5.707 6.739 6.501 1.00 90.81 102 ILE A O 1
ATOM 803 N N . SER A 1 103 ? -7.488 5.507 7.093 1.00 93.38 103 SER A N 1
ATOM 804 C CA . SER A 1 103 ? -7.664 6.156 8.390 1.00 93.38 103 SER A CA 1
ATOM 805 C C . SER A 1 103 ? -6.510 5.829 9.346 1.00 93.38 103 SER A C 1
ATOM 807 O O . SER A 1 103 ? -5.697 4.934 9.101 1.00 93.38 103 SER A O 1
ATOM 809 N N . LEU A 1 104 ? -6.471 6.518 10.485 1.00 94.12 104 LEU A N 1
ATOM 810 C CA . LEU A 1 104 ? -5.531 6.196 11.557 1.00 94.12 104 LEU A CA 1
ATOM 811 C C . LEU A 1 104 ? -5.793 4.800 12.144 1.00 94.12 104 LEU A C 1
ATOM 813 O O . LEU A 1 104 ? -4.853 4.059 12.417 1.00 94.12 104 LEU A O 1
ATOM 817 N N . PHE A 1 105 ? -7.057 4.394 12.290 1.00 95.75 105 PHE A N 1
ATOM 818 C CA . PHE A 1 105 ? -7.367 3.065 12.815 1.00 95.75 105 PHE A CA 1
ATOM 819 C C . PHE A 1 105 ? -6.977 1.948 11.835 1.00 95.75 105 PHE A C 1
ATOM 821 O O . PHE A 1 105 ? -6.390 0.941 12.231 1.00 95.75 105 PHE A O 1
ATOM 828 N N . SER A 1 106 ? -7.203 2.145 10.535 1.00 95.31 106 SER A N 1
ATOM 829 C CA . SER A 1 106 ? -6.718 1.230 9.499 1.00 95.31 106 SER A CA 1
ATOM 830 C C . SER A 1 106 ? -5.191 1.122 9.493 1.00 95.31 106 SER A C 1
ATOM 832 O O . SER A 1 106 ? -4.659 0.014 9.404 1.00 95.31 106 SER A O 1
ATOM 834 N N . GLN A 1 107 ? -4.478 2.232 9.697 1.00 94.44 107 GLN A N 1
ATOM 835 C CA . GLN A 1 107 ? -3.024 2.205 9.880 1.00 94.44 107 GLN A CA 1
ATOM 836 C C . GLN A 1 107 ? -2.607 1.438 11.139 1.00 94.44 107 GLN A C 1
ATOM 838 O O . GLN A 1 107 ? -1.647 0.675 11.082 1.00 94.44 107 GLN A O 1
ATOM 843 N N . LEU A 1 108 ? -3.343 1.558 12.251 1.00 95.12 108 LEU A N 1
ATOM 844 C CA . LEU A 1 108 ? -3.080 0.775 13.465 1.00 95.12 108 LEU A CA 1
ATOM 845 C C . LEU A 1 108 ? -3.273 -0.725 13.246 1.00 95.12 108 LEU A C 1
ATOM 847 O O . LEU A 1 108 ? -2.428 -1.509 13.681 1.00 95.12 108 LEU A O 1
ATOM 851 N N . LYS A 1 109 ? -4.339 -1.130 12.541 1.00 95.56 109 LYS A N 1
ATOM 852 C CA . LYS A 1 109 ? -4.540 -2.533 12.139 1.00 95.56 109 LYS A CA 1
ATOM 853 C C . LYS A 1 109 ? -3.343 -3.028 11.328 1.00 95.56 109 LYS A C 1
ATOM 855 O O . LYS A 1 109 ? -2.800 -4.095 11.602 1.00 95.56 109 LYS A O 1
ATOM 860 N N . GLY A 1 110 ? -2.887 -2.225 10.370 1.00 95.50 110 GLY A N 1
ATOM 861 C CA . GLY A 1 110 ? -1.712 -2.526 9.562 1.00 95.50 110 GLY A CA 1
ATOM 862 C C . GLY A 1 110 ? -0.408 -2.628 10.362 1.00 95.50 110 GLY A C 1
ATOM 863 O O . GLY A 1 110 ? 0.352 -3.576 10.175 1.00 95.50 110 GLY A O 1
ATOM 864 N N . ALA A 1 111 ? -0.168 -1.696 11.285 1.00 93.75 111 ALA A N 1
ATOM 865 C CA . ALA A 1 111 ? 0.992 -1.695 12.174 1.00 93.75 111 ALA A CA 1
ATOM 866 C C . ALA A 1 111 ? 1.001 -2.917 13.106 1.00 93.75 111 ALA A C 1
ATOM 868 O O . ALA A 1 111 ? 2.044 -3.544 13.302 1.00 93.75 111 ALA A O 1
ATOM 869 N N . PHE A 1 112 ? -0.166 -3.299 13.634 1.00 95.44 112 PHE A N 1
ATOM 870 C CA . PHE A 1 112 ? -0.332 -4.526 14.409 1.00 95.44 112 PHE A CA 1
ATOM 871 C C . PHE A 1 112 ? 0.021 -5.765 13.576 1.00 95.44 112 PHE A C 1
ATOM 873 O O . PHE A 1 112 ? 0.854 -6.562 13.999 1.00 95.44 112 PHE A O 1
ATOM 880 N N . LEU A 1 113 ? -0.525 -5.890 12.362 1.00 95.38 113 LEU A N 1
ATOM 881 C CA . LEU A 1 113 ? -0.223 -7.013 11.466 1.00 95.38 113 LEU A CA 1
ATOM 882 C C . LEU A 1 113 ? 1.270 -7.105 11.123 1.00 95.38 113 LEU A C 1
ATOM 884 O O . LEU A 1 113 ? 1.832 -8.197 11.118 1.00 95.38 113 LEU A O 1
ATOM 888 N N . LEU A 1 114 ? 1.934 -5.973 10.875 1.00 93.75 114 LEU A N 1
ATOM 889 C CA . LEU A 1 114 ? 3.379 -5.937 10.632 1.00 93.75 114 LEU A CA 1
ATOM 890 C C . LEU A 1 114 ? 4.189 -6.343 11.871 1.00 93.75 114 LEU A C 1
ATOM 892 O O . LEU A 1 114 ? 5.187 -7.049 11.739 1.00 93.75 114 LEU A O 1
ATOM 896 N N . SER A 1 115 ? 3.748 -5.953 13.069 1.00 93.38 115 SER A N 1
ATOM 897 C CA . SER A 1 115 ? 4.353 -6.398 14.329 1.00 93.38 115 SER A CA 1
ATOM 898 C C . SER A 1 115 ? 4.252 -7.918 14.498 1.00 93.38 115 SER A C 1
ATOM 900 O O . SER A 1 115 ? 5.253 -8.573 14.789 1.00 93.38 115 SER A O 1
ATOM 902 N N . GLU A 1 116 ? 3.081 -8.505 14.229 1.00 92.81 116 GLU A N 1
ATOM 903 C CA . GLU A 1 116 ? 2.900 -9.963 14.261 1.00 92.81 116 GLU A CA 1
ATOM 904 C C . GLU A 1 116 ? 3.736 -10.669 13.186 1.00 92.81 116 GLU A C 1
ATOM 906 O O . GLU A 1 116 ? 4.381 -11.682 13.461 1.00 92.81 116 GLU A O 1
ATOM 911 N N . LEU A 1 117 ? 3.817 -10.097 11.982 1.00 92.94 117 LEU A N 1
ATOM 912 C CA . LEU A 1 117 ? 4.666 -10.614 10.910 1.00 92.94 117 LEU A CA 1
ATOM 913 C C . LEU A 1 117 ? 6.154 -10.602 11.288 1.00 92.94 117 LEU A C 1
ATOM 915 O O . LEU A 1 117 ? 6.896 -11.505 10.908 1.00 92.94 117 LEU A O 1
ATOM 919 N N . ASN A 1 118 ? 6.610 -9.605 12.044 1.00 91.44 118 ASN A N 1
ATOM 920 C CA . ASN A 1 118 ? 8.005 -9.515 12.475 1.00 91.44 118 ASN A CA 1
ATOM 921 C C . ASN A 1 118 ? 8.383 -10.577 13.518 1.00 91.44 118 ASN A C 1
ATOM 923 O O . ASN A 1 118 ? 9.556 -10.932 13.607 1.00 91.44 118 ASN A O 1
ATOM 927 N N . LYS A 1 119 ? 7.412 -11.149 14.244 1.00 89.44 119 LYS A N 1
ATOM 928 C CA . LYS A 1 119 ? 7.646 -12.317 15.114 1.00 89.44 119 LYS A CA 1
ATOM 929 C C . LYS A 1 119 ? 7.883 -13.599 14.310 1.00 89.44 119 LYS A C 1
ATOM 931 O O . LYS A 1 119 ? 8.594 -14.489 14.768 1.00 89.44 119 LYS A O 1
ATOM 936 N N . HIS A 1 120 ? 7.317 -13.681 13.104 1.00 87.19 120 HIS A N 1
ATOM 937 C CA . HIS A 1 120 ? 7.418 -14.836 12.208 1.00 87.19 120 HIS A CA 1
ATOM 938 C C . HIS A 1 120 ? 7.752 -14.392 10.772 1.00 87.19 120 HIS A C 1
ATOM 940 O O . HIS A 1 120 ? 6.895 -14.457 9.884 1.00 87.19 120 HIS A O 1
ATOM 946 N N . PRO A 1 121 ? 8.993 -13.937 10.512 1.00 88.75 121 PRO A N 1
ATOM 947 C CA . PRO A 1 121 ? 9.328 -13.208 9.289 1.00 88.75 121 PRO A CA 1
ATOM 948 C C . PRO A 1 121 ? 9.405 -14.067 8.019 1.00 88.75 121 PRO A C 1
ATOM 950 O O . PRO A 1 121 ? 9.508 -13.498 6.929 1.00 88.75 121 PRO A O 1
ATOM 953 N N . ASP A 1 122 ? 9.372 -15.399 8.138 1.00 91.75 122 ASP A N 1
ATOM 954 C CA . ASP A 1 122 ? 9.476 -16.323 7.007 1.00 91.75 122 ASP A CA 1
ATOM 955 C C . ASP A 1 122 ? 8.215 -16.298 6.133 1.00 91.75 122 ASP A C 1
ATOM 957 O O . ASP A 1 122 ? 7.184 -16.878 6.464 1.00 91.75 122 ASP A O 1
ATOM 961 N N . LEU A 1 123 ? 8.320 -15.658 4.969 1.00 90.56 123 LEU A N 1
ATOM 962 C CA . LEU A 1 123 ? 7.224 -15.533 4.008 1.00 90.56 123 LEU A CA 1
ATOM 963 C C . LEU A 1 123 ? 6.929 -16.826 3.234 1.00 90.56 123 LEU A C 1
ATOM 965 O O . LEU A 1 123 ? 5.935 -16.877 2.514 1.00 90.56 123 LEU A O 1
ATOM 969 N N . LYS A 1 124 ? 7.742 -17.883 3.388 1.00 89.31 124 LYS A N 1
ATOM 970 C CA . LYS A 1 124 ? 7.383 -19.227 2.900 1.00 89.31 124 LYS A CA 1
ATOM 971 C C . LYS A 1 124 ? 6.281 -19.862 3.747 1.00 89.31 124 LYS A C 1
ATOM 973 O O . LYS A 1 124 ? 5.603 -20.773 3.274 1.00 89.31 124 LYS A O 1
ATOM 978 N N . ASN A 1 125 ? 6.100 -19.397 4.984 1.00 88.19 125 ASN A N 1
ATOM 979 C CA . ASN A 1 125 ? 5.005 -19.823 5.838 1.00 88.19 125 ASN A CA 1
ATOM 980 C C . ASN A 1 125 ? 3.676 -19.219 5.328 1.00 88.19 125 ASN A C 1
ATOM 982 O O . ASN A 1 125 ? 3.561 -17.990 5.254 1.00 88.19 125 ASN A O 1
ATOM 986 N N . PRO A 1 126 ? 2.648 -20.038 5.020 1.00 86.94 126 PRO A N 1
ATOM 987 C CA . PRO A 1 126 ? 1.360 -19.542 4.530 1.00 86.94 126 PRO A CA 1
ATOM 988 C C . PRO A 1 126 ? 0.669 -18.553 5.477 1.00 86.94 126 PRO A C 1
ATOM 990 O O . PRO A 1 126 ? 0.038 -17.610 5.004 1.00 86.94 126 PRO A O 1
ATOM 993 N N . ASN A 1 127 ? 0.824 -18.716 6.795 1.00 87.44 127 ASN A N 1
ATOM 994 C CA . ASN A 1 127 ? 0.244 -17.809 7.786 1.00 87.44 127 ASN A CA 1
ATOM 995 C C . ASN A 1 127 ? 0.931 -16.438 7.751 1.00 87.44 127 ASN A C 1
ATOM 997 O O . ASN A 1 127 ? 0.252 -15.414 7.699 1.00 87.44 127 ASN A O 1
ATOM 1001 N N . SER A 1 128 ? 2.267 -16.402 7.712 1.00 91.25 128 SER A N 1
ATOM 1002 C CA . SER A 1 128 ? 3.026 -15.151 7.578 1.00 91.25 128 SER A CA 1
ATOM 1003 C C . SER A 1 128 ? 2.690 -14.435 6.269 1.00 91.25 128 SER A C 1
ATOM 1005 O O . SER A 1 128 ? 2.481 -13.222 6.251 1.00 91.25 128 SER A O 1
ATOM 1007 N N . PHE A 1 129 ? 2.554 -15.183 5.171 1.00 91.25 129 PHE A N 1
ATOM 1008 C CA . PHE A 1 129 ? 2.139 -14.615 3.892 1.00 91.25 129 PHE A CA 1
ATOM 1009 C C . PHE A 1 129 ? 0.690 -14.095 3.918 1.00 91.25 129 PHE A C 1
ATOM 1011 O O . PHE A 1 129 ? 0.412 -13.035 3.360 1.00 91.25 129 PHE A O 1
ATOM 1018 N N . ALA A 1 130 ? -0.233 -14.775 4.607 1.00 90.69 130 ALA A N 1
ATOM 1019 C CA . ALA A 1 130 ? -1.610 -14.308 4.787 1.00 90.69 130 ALA A CA 1
ATOM 1020 C C . ALA A 1 130 ? -1.686 -13.003 5.602 1.00 90.69 130 ALA A C 1
ATOM 1022 O O . ALA A 1 130 ? -2.409 -12.082 5.220 1.00 90.69 130 ALA A O 1
ATOM 1023 N N . ILE A 1 131 ? -0.892 -12.884 6.672 1.00 93.06 131 ILE A N 1
ATOM 1024 C CA . ILE A 1 131 ? -0.767 -11.647 7.462 1.00 93.06 131 ILE A CA 1
ATOM 1025 C C . ILE A 1 131 ? -0.227 -10.509 6.586 1.00 93.06 131 ILE A C 1
ATOM 1027 O O . ILE A 1 131 ? -0.804 -9.418 6.560 1.00 93.06 131 ILE A O 1
ATOM 1031 N N . LEU A 1 132 ? 0.835 -10.771 5.813 1.00 94.81 132 LEU A N 1
ATOM 1032 C CA . LEU A 1 132 ? 1.380 -9.807 4.856 1.00 94.81 132 LEU A CA 1
ATOM 1033 C C . LEU A 1 132 ? 0.323 -9.383 3.826 1.00 94.81 132 LEU A C 1
ATOM 1035 O O . LEU A 1 132 ? 0.202 -8.196 3.521 1.00 94.81 132 LEU A O 1
ATOM 1039 N N . ASN A 1 133 ? -0.477 -10.328 3.325 1.00 93.44 133 ASN A N 1
ATOM 1040 C CA . ASN A 1 133 ? -1.537 -10.040 2.366 1.00 93.44 133 ASN A CA 1
ATOM 1041 C C . ASN A 1 133 ? -2.588 -9.090 2.936 1.00 93.44 133 ASN A C 1
ATOM 1043 O O . ASN A 1 133 ? -2.891 -8.092 2.282 1.00 93.44 133 ASN A O 1
ATOM 1047 N N . LYS A 1 134 ? -3.067 -9.341 4.159 1.00 93.81 134 LYS A N 1
ATOM 1048 C CA . LYS A 1 134 ? -4.023 -8.462 4.847 1.00 93.81 134 LYS A CA 1
ATOM 1049 C C . LYS A 1 134 ? -3.433 -7.066 5.092 1.00 93.81 134 LYS A C 1
ATOM 1051 O O . LYS A 1 134 ? -4.103 -6.063 4.854 1.00 93.81 134 LYS A O 1
ATOM 1056 N N . ALA A 1 135 ? -2.160 -6.971 5.484 1.00 95.06 135 ALA A N 1
ATOM 1057 C CA . ALA A 1 135 ? -1.488 -5.678 5.653 1.00 95.06 135 ALA A CA 1
ATOM 1058 C C . ALA A 1 135 ? -1.374 -4.898 4.325 1.00 95.06 135 ALA A C 1
ATOM 1060 O O . ALA A 1 135 ? -1.570 -3.681 4.284 1.00 95.06 135 ALA A O 1
ATOM 1061 N N . CYS A 1 136 ? -1.134 -5.591 3.209 1.00 95.00 136 CYS A N 1
ATOM 1062 C CA . CYS A 1 136 ? -1.144 -4.977 1.881 1.00 95.00 136 CYS A CA 1
ATOM 1063 C C . CYS A 1 136 ? -2.559 -4.630 1.384 1.00 95.00 136 CYS A C 1
ATOM 1065 O O . CYS A 1 136 ? -2.731 -3.716 0.576 1.00 95.00 136 CYS A O 1
ATOM 1067 N N . GLU A 1 137 ? -3.592 -5.361 1.812 1.00 92.81 137 GLU A N 1
ATOM 1068 C CA . GLU A 1 137 ? -4.993 -5.049 1.505 1.00 92.81 137 GLU A CA 1
ATOM 1069 C C . GLU A 1 137 ? -5.397 -3.702 2.089 1.00 92.81 137 GLU A C 1
ATOM 1071 O O . GLU A 1 137 ? -5.891 -2.867 1.329 1.00 92.81 137 GLU A O 1
ATOM 1076 N N . ILE A 1 138 ? -5.055 -3.471 3.362 1.00 93.44 138 ILE A N 1
ATOM 1077 C CA . ILE A 1 138 ? -5.159 -2.169 4.042 1.00 93.44 138 ILE A CA 1
ATOM 1078 C C . ILE A 1 138 ? -4.376 -1.092 3.278 1.00 93.44 138 ILE A C 1
ATOM 1080 O O . ILE A 1 138 ? -4.809 0.053 3.196 1.00 93.44 138 ILE A O 1
ATOM 1084 N N . GLY A 1 139 ? -3.255 -1.481 2.668 1.00 93.31 139 GLY A N 1
ATOM 1085 C CA . GLY A 1 139 ? -2.415 -0.602 1.866 1.00 93.31 139 GLY A CA 1
ATOM 1086 C C . GLY A 1 139 ? -1.212 -0.072 2.628 1.00 93.31 139 GLY A C 1
ATOM 1087 O O . GLY A 1 139 ? -0.764 1.010 2.302 1.00 93.31 139 GLY A O 1
ATOM 1088 N N . MET A 1 140 ? -0.691 -0.806 3.617 1.00 93.88 140 MET A N 1
ATOM 1089 C CA . MET A 1 140 ? 0.488 -0.387 4.382 1.00 93.88 140 MET A CA 1
ATOM 1090 C C . MET A 1 140 ? 1.753 -0.360 3.520 1.00 93.88 140 MET A C 1
ATOM 1092 O O . MET A 1 140 ? 2.130 -1.391 2.963 1.00 93.88 140 MET A O 1
ATOM 1096 N N . PHE A 1 141 ? 2.454 0.774 3.500 1.00 92.25 141 PHE A N 1
ATOM 1097 C CA . PHE A 1 141 ? 3.675 1.001 2.718 1.00 92.25 141 PHE A CA 1
ATOM 1098 C C . PHE A 1 141 ? 4.702 -0.131 2.867 1.00 92.25 141 PHE A C 1
ATOM 1100 O O . PHE A 1 141 ? 4.992 -0.839 1.905 1.00 92.25 141 PHE A O 1
ATOM 1107 N N . HIS A 1 142 ? 5.178 -0.385 4.091 1.00 90.44 142 HIS A N 1
ATOM 1108 C CA . HIS A 1 142 ? 6.194 -1.415 4.339 1.00 90.44 142 HIS A CA 1
ATOM 1109 C C . HIS A 1 142 ? 5.714 -2.832 3.995 1.00 90.44 142 HIS A C 1
ATOM 1111 O O . HIS A 1 142 ? 6.523 -3.681 3.628 1.00 90.44 142 HIS A O 1
ATOM 1117 N N . ALA A 1 143 ? 4.407 -3.104 4.088 1.00 94.50 143 ALA A N 1
ATOM 1118 C CA . ALA A 1 143 ? 3.851 -4.388 3.671 1.00 94.50 143 ALA A CA 1
ATOM 1119 C C . ALA A 1 143 ? 3.905 -4.535 2.144 1.00 94.50 143 ALA A C 1
ATOM 1121 O O . ALA A 1 143 ? 4.366 -5.562 1.648 1.00 94.50 143 ALA A O 1
ATOM 1122 N N . LEU A 1 144 ? 3.485 -3.496 1.410 1.00 94.56 144 LEU A N 1
ATOM 1123 C CA . LEU A 1 144 ? 3.512 -3.465 -0.053 1.00 94.56 144 LEU A CA 1
ATOM 1124 C C . LEU A 1 144 ? 4.943 -3.657 -0.569 1.00 94.56 144 LEU A C 1
ATOM 1126 O O . LEU A 1 144 ? 5.184 -4.583 -1.339 1.00 94.56 144 LEU A O 1
ATOM 1130 N N . VAL A 1 145 ? 5.905 -2.871 -0.071 1.00 90.81 145 VAL A N 1
ATOM 1131 C CA . VAL A 1 145 ? 7.326 -2.986 -0.451 1.00 90.81 145 VAL A CA 1
ATOM 1132 C C . VAL A 1 145 ? 7.874 -4.381 -0.126 1.00 90.81 145 VAL A C 1
ATOM 1134 O O . VAL A 1 145 ? 8.464 -5.040 -0.983 1.00 90.81 145 VAL A O 1
ATOM 1137 N N . ARG A 1 146 ? 7.619 -4.900 1.085 1.00 91.62 146 ARG A N 1
ATOM 1138 C CA . ARG A 1 146 ? 8.080 -6.239 1.492 1.00 91.62 146 ARG A CA 1
ATOM 1139 C C . ARG A 1 146 ? 7.505 -7.347 0.608 1.00 91.62 146 ARG A C 1
ATOM 1141 O O . ARG A 1 146 ? 8.235 -8.274 0.256 1.00 91.62 146 ARG A O 1
ATOM 1148 N N . ARG A 1 147 ? 6.221 -7.270 0.237 1.00 93.00 147 ARG A N 1
ATOM 1149 C CA . ARG A 1 147 ? 5.599 -8.254 -0.659 1.00 93.00 147 ARG A CA 1
ATOM 1150 C C . ARG A 1 147 ? 6.152 -8.151 -2.076 1.00 93.00 147 ARG A C 1
ATOM 1152 O O . ARG A 1 147 ? 6.441 -9.188 -2.668 1.00 93.00 147 ARG A O 1
ATOM 1159 N N . LEU A 1 148 ? 6.348 -6.939 -2.592 1.00 90.62 148 LEU A N 1
ATOM 1160 C CA . LEU A 1 148 ? 6.932 -6.710 -3.914 1.00 90.62 148 LEU A CA 1
ATOM 1161 C C . LEU A 1 148 ? 8.352 -7.271 -4.020 1.00 90.62 148 LEU A C 1
ATOM 1163 O O . LEU A 1 148 ? 8.639 -7.989 -4.978 1.00 90.62 148 LEU A O 1
ATOM 1167 N N . ASN A 1 149 ? 9.203 -7.036 -3.019 1.00 86.50 149 ASN A N 1
ATOM 1168 C CA . ASN A 1 149 ? 10.556 -7.598 -2.971 1.00 86.50 149 ASN A CA 1
ATOM 1169 C C . ASN A 1 149 ? 10.532 -9.132 -2.928 1.00 86.50 149 ASN A C 1
ATOM 1171 O O . ASN A 1 149 ? 11.196 -9.793 -3.725 1.00 86.50 149 ASN A O 1
ATOM 1175 N N . TYR A 1 150 ? 9.699 -9.712 -2.060 1.00 89.62 150 TYR A N 1
ATOM 1176 C CA . TYR A 1 150 ? 9.568 -11.165 -1.953 1.00 89.62 150 TYR A CA 1
ATOM 1177 C C . TYR A 1 150 ? 9.097 -11.815 -3.261 1.00 89.62 150 TYR A C 1
ATOM 1179 O O . TYR A 1 150 ? 9.670 -12.807 -3.713 1.00 89.62 150 TYR A O 1
ATOM 1187 N N . ILE A 1 151 ? 8.065 -11.253 -3.894 1.00 87.00 151 ILE A N 1
ATOM 1188 C CA . ILE A 1 151 ? 7.521 -11.779 -5.148 1.00 87.00 151 ILE A CA 1
ATOM 1189 C C . ILE A 1 151 ? 8.527 -11.621 -6.292 1.00 87.00 151 ILE A C 1
ATOM 1191 O O . ILE A 1 151 ? 8.692 -12.547 -7.086 1.00 87.00 151 ILE A O 1
ATOM 1195 N N . SER A 1 152 ? 9.232 -10.490 -6.346 1.00 78.50 152 SER A N 1
ATOM 1196 C CA . SER A 1 152 ? 10.306 -10.241 -7.310 1.00 78.50 152 SER A CA 1
ATOM 1197 C C . SER A 1 152 ? 11.365 -11.345 -7.249 1.00 78.50 152 SER A C 1
ATOM 1199 O O . SER A 1 152 ? 11.668 -11.970 -8.265 1.00 78.50 152 SER A O 1
ATOM 1201 N N . GLU A 1 153 ? 11.832 -11.704 -6.049 1.00 80.75 153 GLU A N 1
ATOM 1202 C CA . GLU A 1 153 ? 12.756 -12.829 -5.870 1.00 80.75 153 GLU A CA 1
ATOM 1203 C C . GLU A 1 153 ? 12.168 -14.187 -6.284 1.00 80.75 153 GLU A C 1
ATOM 1205 O O . GLU A 1 153 ? 12.885 -15.047 -6.805 1.00 80.75 153 GLU A O 1
ATOM 1210 N N . LEU A 1 154 ? 10.880 -14.431 -6.021 1.00 80.62 154 LEU A N 1
ATOM 1211 C CA . LEU A 1 154 ? 10.226 -15.689 -6.392 1.00 80.62 154 LEU A CA 1
ATOM 1212 C C . LEU A 1 154 ? 10.123 -15.852 -7.907 1.00 80.62 154 LEU A C 1
ATOM 1214 O O . LEU A 1 154 ? 10.369 -16.950 -8.413 1.00 80.62 154 LEU A O 1
ATOM 1218 N N . ILE A 1 155 ? 9.795 -14.773 -8.621 1.00 74.38 155 ILE A N 1
ATOM 1219 C CA . ILE A 1 155 ? 9.800 -14.744 -10.086 1.00 74.38 155 ILE A CA 1
ATOM 1220 C C . ILE A 1 155 ? 11.209 -15.063 -10.595 1.00 74.38 155 ILE A C 1
ATOM 1222 O O . ILE A 1 155 ? 11.350 -15.890 -11.497 1.00 74.38 155 ILE A O 1
ATOM 1226 N N . VAL A 1 156 ? 12.251 -14.499 -9.967 1.00 70.19 156 VAL A N 1
ATOM 1227 C CA . VAL A 1 156 ? 13.648 -14.793 -10.324 1.00 70.19 156 VAL A CA 1
ATOM 1228 C C . VAL A 1 156 ? 13.999 -16.267 -10.155 1.00 70.19 156 VAL A C 1
ATOM 1230 O O . VAL A 1 156 ? 14.576 -16.879 -11.045 1.00 70.19 156 VAL A O 1
ATOM 1233 N N . LYS A 1 157 ? 13.635 -16.864 -9.019 1.00 73.38 157 LYS A N 1
ATOM 1234 C CA . LYS A 1 157 ? 13.999 -18.252 -8.690 1.00 73.38 157 LYS A CA 1
ATOM 1235 C C . LYS A 1 157 ? 13.258 -19.291 -9.542 1.00 73.38 157 LYS A C 1
ATOM 1237 O O . LYS A 1 157 ? 13.781 -20.380 -9.764 1.00 73.38 157 LYS A O 1
ATOM 1242 N N . ARG A 1 158 ? 12.026 -19.005 -9.983 1.00 66.94 158 ARG A N 1
ATOM 1243 C CA . ARG A 1 158 ? 11.124 -19.994 -10.620 1.00 66.94 158 ARG A CA 1
ATOM 1244 C C . ARG A 1 158 ? 11.140 -19.995 -12.142 1.00 66.94 158 ARG A C 1
ATOM 1246 O O . ARG A 1 158 ? 10.652 -20.935 -12.761 1.00 66.94 158 ARG A O 1
ATOM 1253 N N . SER A 1 159 ? 11.719 -18.977 -12.743 1.00 55.41 159 SER A N 1
ATOM 1254 C CA . SER A 1 159 ? 11.824 -18.789 -14.187 1.00 55.41 159 SER A CA 1
ATOM 1255 C C . SER A 1 159 ? 12.669 -19.814 -14.953 1.00 55.41 159 SER A C 1
ATOM 1257 O O . SER A 1 159 ? 12.587 -19.897 -16.177 1.00 55.41 159 SER A O 1
ATOM 1259 N N . GLY A 1 160 ? 13.461 -20.626 -14.250 1.00 55.97 160 GLY A N 1
ATOM 1260 C CA . GLY A 1 160 ? 14.122 -21.795 -14.828 1.00 55.97 160 GLY A CA 1
ATOM 1261 C C . GLY A 1 160 ? 13.161 -22.954 -15.122 1.00 55.97 160 GLY A C 1
ATOM 1262 O O . GLY A 1 160 ? 13.563 -23.930 -15.750 1.00 55.97 160 GLY A O 1
ATOM 1263 N N . ASN A 1 161 ? 11.901 -22.874 -14.675 1.00 59.16 161 ASN A N 1
ATOM 1264 C CA . ASN A 1 161 ? 10.965 -23.993 -14.675 1.00 59.16 161 ASN A CA 1
ATOM 1265 C C . ASN A 1 161 ? 9.764 -23.722 -15.605 1.00 59.16 161 ASN A C 1
ATOM 1267 O O . ASN A 1 161 ? 8.856 -22.964 -15.266 1.00 59.16 161 ASN A O 1
ATOM 1271 N N . LYS A 1 162 ? 9.748 -24.359 -16.787 1.00 56.59 162 LYS A N 1
ATOM 1272 C CA . LYS A 1 162 ? 8.788 -24.101 -17.887 1.00 56.59 162 LYS A CA 1
ATOM 1273 C C . LYS A 1 162 ? 7.311 -24.402 -17.569 1.00 56.59 162 LYS A C 1
ATOM 1275 O O . LYS A 1 162 ? 6.452 -24.027 -18.350 1.00 56.59 162 LYS A O 1
ATOM 1280 N N . ASN A 1 163 ? 6.998 -25.051 -16.448 1.00 58.19 163 ASN A N 1
ATOM 1281 C CA . ASN A 1 163 ? 5.644 -25.543 -16.153 1.00 58.19 163 ASN A CA 1
ATOM 1282 C C . ASN A 1 163 ? 4.853 -24.689 -15.144 1.00 58.19 163 ASN A C 1
ATOM 1284 O O . ASN A 1 163 ? 3.810 -25.135 -14.679 1.00 58.19 163 ASN A O 1
ATOM 1288 N N . ASN A 1 164 ? 5.328 -23.494 -14.767 1.00 62.34 164 ASN A N 1
ATOM 1289 C CA . ASN A 1 164 ? 4.783 -22.761 -13.612 1.00 62.34 164 ASN A CA 1
ATOM 1290 C C . ASN A 1 164 ? 4.069 -21.438 -13.946 1.00 62.34 164 ASN A C 1
ATOM 1292 O O . ASN A 1 164 ? 4.101 -20.484 -13.168 1.00 62.34 164 ASN A O 1
ATOM 1296 N N . HIS A 1 165 ? 3.440 -21.363 -15.120 1.00 65.69 165 HIS A N 1
ATOM 1297 C CA . HIS A 1 165 ? 2.902 -20.110 -15.653 1.00 65.69 165 HIS A CA 1
ATOM 1298 C C . HIS A 1 165 ? 1.755 -19.494 -14.830 1.00 65.69 165 HIS A C 1
ATOM 1300 O O . HIS A 1 165 ? 1.716 -18.277 -14.685 1.00 65.69 165 HIS A O 1
ATOM 1306 N N . ASP A 1 166 ? 0.868 -20.295 -14.237 1.00 66.50 166 ASP A N 1
ATOM 1307 C CA . ASP A 1 166 ? -0.292 -19.766 -13.492 1.00 66.50 166 ASP A CA 1
ATOM 1308 C C . ASP A 1 166 ? 0.101 -19.116 -12.153 1.00 66.50 166 ASP A C 1
ATOM 1310 O O . ASP A 1 166 ? -0.511 -18.150 -11.689 1.00 66.50 166 ASP A O 1
ATOM 1314 N N . GLU A 1 167 ? 1.166 -19.616 -11.528 1.00 71.81 167 GLU A N 1
ATOM 1315 C CA . GLU A 1 167 ? 1.688 -19.045 -10.286 1.00 71.81 167 GLU A CA 1
ATOM 1316 C C . GLU A 1 167 ? 2.433 -17.729 -10.548 1.00 71.81 167 GLU A C 1
ATOM 1318 O O . GLU A 1 167 ? 2.306 -16.779 -9.776 1.00 71.81 167 GLU A O 1
ATOM 1323 N N . ILE A 1 168 ? 3.134 -17.641 -11.682 1.00 71.19 168 ILE A N 1
ATOM 1324 C CA . ILE A 1 168 ? 3.770 -16.404 -12.148 1.00 71.19 168 ILE A CA 1
ATOM 1325 C C . ILE A 1 168 ? 2.715 -15.328 -12.439 1.00 71.19 168 ILE A C 1
ATOM 1327 O O . ILE A 1 168 ? 2.903 -14.178 -12.054 1.00 71.19 168 ILE A O 1
ATOM 1331 N N . ASP A 1 169 ? 1.577 -15.685 -13.031 1.00 68.62 169 ASP A N 1
ATOM 1332 C CA . ASP A 1 169 ? 0.486 -14.731 -13.260 1.00 68.62 169 ASP A CA 1
ATOM 1333 C C . ASP A 1 169 ? -0.088 -14.164 -11.972 1.00 68.62 169 ASP A C 1
ATOM 1335 O O . ASP A 1 169 ? -0.312 -12.959 -11.862 1.00 68.62 169 ASP A O 1
ATOM 1339 N N . THR A 1 170 ? -0.278 -15.023 -10.972 1.00 75.75 170 THR A N 1
ATOM 1340 C CA . THR A 1 170 ? -0.741 -14.596 -9.648 1.00 75.75 170 THR A CA 1
ATOM 1341 C C . THR A 1 170 ? 0.233 -13.580 -9.039 1.00 75.75 170 THR A C 1
ATOM 1343 O O . THR A 1 170 ? -0.172 -12.549 -8.501 1.00 75.75 170 THR A O 1
ATOM 1346 N N . TYR A 1 171 ? 1.534 -13.834 -9.166 1.00 80.62 171 TYR A N 1
ATOM 1347 C CA . TYR A 1 171 ? 2.590 -12.936 -8.703 1.00 80.62 171 TYR A CA 1
ATOM 1348 C C . TYR A 1 171 ? 2.605 -11.605 -9.446 1.00 80.62 171 TYR A C 1
ATOM 1350 O O . TYR A 1 171 ? 2.731 -10.549 -8.828 1.00 80.62 171 TYR A O 1
ATOM 1358 N N . ILE A 1 172 ? 2.416 -11.639 -10.759 1.00 76.56 172 ILE A N 1
ATOM 1359 C CA . ILE A 1 172 ? 2.318 -10.434 -11.570 1.00 76.56 172 ILE A CA 1
ATOM 1360 C C . ILE A 1 172 ? 1.094 -9.601 -11.174 1.00 76.56 172 ILE A C 1
ATOM 1362 O O . ILE A 1 172 ? 1.213 -8.388 -11.007 1.00 76.56 172 ILE A O 1
ATOM 1366 N N . GLN A 1 173 ? -0.065 -10.224 -10.955 1.00 75.88 173 GLN A N 1
ATOM 13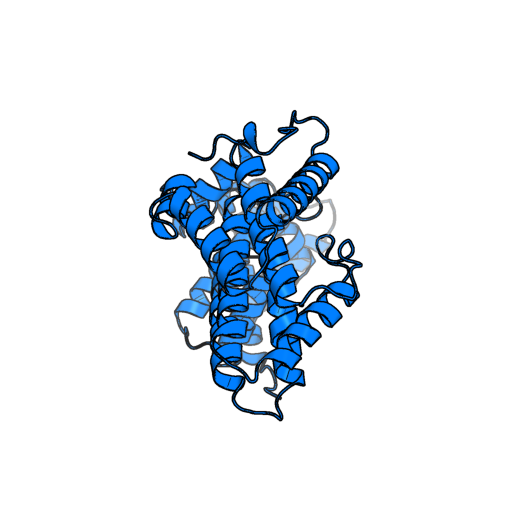67 C CA . GLN A 1 173 ? -1.252 -9.511 -10.474 1.00 75.88 173 GLN A CA 1
ATOM 1368 C C . GLN A 1 173 ? -0.997 -8.827 -9.128 1.00 75.88 173 GLN A C 1
ATOM 1370 O O . GLN A 1 173 ? -1.427 -7.689 -8.924 1.00 75.88 173 GLN A O 1
ATOM 1375 N N . PHE A 1 174 ? -0.272 -9.486 -8.219 1.00 85.06 174 PHE A N 1
ATOM 1376 C CA . PHE A 1 174 ? 0.147 -8.862 -6.967 1.00 85.06 174 PHE A CA 1
ATOM 1377 C C . PHE A 1 174 ? 1.065 -7.666 -7.199 1.00 85.06 174 PHE A C 1
ATOM 1379 O O . PHE A 1 174 ? 0.808 -6.617 -6.613 1.00 85.06 174 PHE A O 1
ATOM 1386 N N . ILE A 1 175 ? 2.060 -7.783 -8.082 1.00 84.94 175 ILE A N 1
ATOM 1387 C CA . ILE A 1 175 ? 2.948 -6.669 -8.424 1.00 84.94 175 ILE A CA 1
ATOM 1388 C C . ILE A 1 175 ? 2.148 -5.480 -8.948 1.00 84.94 175 ILE A C 1
ATOM 1390 O O . ILE A 1 175 ? 2.242 -4.389 -8.397 1.00 84.94 175 ILE A O 1
ATOM 1394 N N . LEU A 1 176 ? 1.320 -5.694 -9.969 1.00 80.81 176 LEU A N 1
ATOM 1395 C CA . LEU A 1 176 ? 0.534 -4.635 -10.600 1.00 80.81 176 LEU A CA 1
ATOM 1396 C C . LEU A 1 176 ? -0.371 -3.916 -9.596 1.00 80.81 176 LEU A C 1
ATOM 1398 O O . LEU A 1 176 ? -0.402 -2.686 -9.537 1.00 80.81 176 LEU A O 1
ATOM 1402 N N . ARG A 1 177 ? -1.080 -4.688 -8.765 1.00 86.06 177 ARG A N 1
ATOM 1403 C CA . ARG A 1 177 ? -1.949 -4.146 -7.719 1.00 86.06 177 ARG A CA 1
ATOM 1404 C C . ARG A 1 177 ? -1.165 -3.321 -6.703 1.00 86.06 177 ARG A C 1
ATOM 1406 O O . ARG A 1 177 ? -1.646 -2.271 -6.282 1.00 86.06 177 ARG A O 1
ATOM 1413 N N . ASP A 1 178 ? -0.005 -3.807 -6.282 1.00 90.94 178 ASP A N 1
ATOM 1414 C CA . ASP A 1 178 ? 0.747 -3.218 -5.179 1.00 90.94 178 ASP A CA 1
ATOM 1415 C C . ASP A 1 178 ? 1.553 -2.002 -5.608 1.00 90.94 178 ASP A C 1
ATOM 1417 O O . ASP A 1 178 ? 1.541 -1.007 -4.891 1.00 90.94 178 ASP A O 1
ATOM 1421 N N . VAL A 1 179 ? 2.154 -2.037 -6.799 1.00 88.94 179 VAL A N 1
ATOM 1422 C CA . VAL A 1 179 ? 2.772 -0.869 -7.439 1.00 88.94 179 VAL A CA 1
ATOM 1423 C C . VAL A 1 179 ? 1.740 0.245 -7.596 1.00 88.94 179 VAL A C 1
ATOM 1425 O O . VAL A 1 179 ? 1.989 1.371 -7.177 1.00 88.94 179 VAL A O 1
ATOM 1428 N N . ASN A 1 180 ? 0.543 -0.070 -8.103 1.00 85.88 180 ASN A N 1
ATOM 1429 C CA . ASN A 1 180 ? -0.525 0.921 -8.236 1.00 85.88 180 ASN A CA 1
ATOM 1430 C C . ASN A 1 180 ? -1.013 1.457 -6.880 1.00 85.88 180 ASN A C 1
ATOM 1432 O O . ASN A 1 180 ? -1.410 2.615 -6.774 1.00 85.88 180 ASN A O 1
ATOM 1436 N N . LYS A 1 181 ? -1.024 0.628 -5.830 1.00 89.75 181 LYS A N 1
ATOM 1437 C CA . LYS A 1 181 ? -1.337 1.091 -4.472 1.00 89.75 181 LYS A CA 1
ATOM 1438 C C . LYS A 1 181 ? -0.247 2.006 -3.932 1.00 89.75 181 LYS A C 1
ATOM 1440 O O . LYS A 1 181 ? -0.594 3.033 -3.363 1.00 89.75 181 LYS A O 1
ATOM 1445 N N . LEU A 1 182 ? 1.026 1.652 -4.105 1.00 90.56 182 LEU A N 1
ATOM 1446 C CA . LEU A 1 182 ? 2.155 2.462 -3.656 1.00 90.56 182 LEU A CA 1
ATOM 1447 C C . LEU A 1 182 ? 2.118 3.848 -4.293 1.00 90.56 182 LEU A C 1
ATOM 1449 O O . LEU A 1 182 ? 2.030 4.836 -3.567 1.00 90.56 182 LEU A O 1
ATOM 1453 N N . SER A 1 183 ? 2.088 3.911 -5.625 1.00 88.94 183 SER A N 1
ATOM 1454 C CA . SER A 1 183 ? 2.117 5.178 -6.358 1.00 88.94 183 SER A CA 1
ATOM 1455 C C . SER A 1 183 ? 0.904 6.061 -6.066 1.00 88.94 183 SER A C 1
ATOM 1457 O O . SER A 1 183 ? 1.044 7.274 -5.934 1.00 88.94 183 SER A O 1
ATOM 1459 N N . ASN A 1 184 ? -0.283 5.471 -5.880 1.00 87.31 184 ASN A N 1
ATOM 1460 C CA . ASN A 1 184 ? -1.475 6.255 -5.563 1.00 87.31 184 ASN A CA 1
ATOM 1461 C C . ASN A 1 184 ? -1.580 6.637 -4.083 1.00 87.31 184 ASN A C 1
ATOM 1463 O O . ASN A 1 184 ? -2.037 7.731 -3.796 1.00 87.31 184 ASN A O 1
ATOM 1467 N N . LEU A 1 185 ? -1.232 5.784 -3.119 1.00 89.88 185 LEU A N 1
ATOM 1468 C CA . LEU A 1 185 ? -1.446 6.094 -1.694 1.00 89.88 185 LEU A CA 1
ATOM 1469 C C . LEU A 1 185 ? -0.337 6.961 -1.105 1.00 89.88 185 LEU A C 1
ATOM 1471 O O . LEU A 1 185 ? -0.599 7.768 -0.218 1.00 89.88 185 LEU A O 1
ATOM 1475 N N . TYR A 1 186 ? 0.889 6.793 -1.589 1.00 90.12 186 TYR A N 1
ATOM 1476 C CA . TYR A 1 186 ? 2.080 7.329 -0.938 1.00 90.12 186 TYR A CA 1
ATOM 1477 C C . TYR A 1 186 ? 2.796 8.398 -1.758 1.00 90.12 186 TYR A C 1
ATOM 1479 O O . TYR A 1 186 ? 3.951 8.701 -1.482 1.00 90.12 186 TYR A O 1
ATOM 1487 N N . TRP A 1 187 ? 2.099 9.015 -2.715 1.00 90.19 187 TRP A N 1
ATOM 1488 C CA . TRP A 1 187 ? 2.561 10.220 -3.410 1.00 90.19 187 TRP A CA 1
ATOM 1489 C C . TRP A 1 187 ? 3.971 10.033 -3.995 1.00 90.19 187 TRP A C 1
ATOM 1491 O O . TRP A 1 187 ? 4.229 9.002 -4.621 1.00 90.19 187 TRP A O 1
ATOM 1501 N N . ALA A 1 188 ? 4.886 10.994 -3.820 1.00 88.25 188 ALA A N 1
ATOM 1502 C CA . ALA A 1 188 ? 6.200 10.927 -4.452 1.00 88.25 188 ALA A CA 1
ATOM 1503 C C . ALA A 1 188 ? 7.021 9.714 -4.001 1.00 88.25 188 ALA A C 1
ATOM 1505 O O . ALA A 1 188 ? 7.554 9.003 -4.848 1.00 88.25 188 ALA A O 1
ATOM 1506 N N . ILE A 1 189 ? 7.073 9.433 -2.695 1.00 86.38 189 ILE A N 1
ATOM 1507 C CA . ILE A 1 189 ? 7.834 8.291 -2.168 1.00 86.38 189 ILE A CA 1
ATOM 1508 C C . ILE A 1 189 ? 7.271 6.958 -2.675 1.00 86.38 189 ILE A C 1
ATOM 1510 O O . ILE A 1 189 ? 8.013 6.108 -3.152 1.00 86.38 189 ILE A O 1
ATOM 1514 N N . GLY A 1 190 ? 5.943 6.822 -2.713 1.00 89.69 190 GLY A N 1
ATOM 1515 C CA . GLY A 1 190 ? 5.292 5.653 -3.302 1.00 89.69 190 GLY A CA 1
ATOM 1516 C C . GLY A 1 190 ? 5.609 5.456 -4.783 1.00 89.69 190 GLY A C 1
ATOM 1517 O O . GLY A 1 190 ? 5.777 4.323 -5.230 1.00 89.69 190 GLY A O 1
ATOM 1518 N N . CYS A 1 191 ? 5.705 6.548 -5.543 1.00 87.25 191 CYS A N 1
ATOM 1519 C CA . CYS A 1 191 ? 6.083 6.515 -6.953 1.00 87.25 191 CYS A CA 1
ATOM 1520 C C . CYS A 1 191 ? 7.565 6.138 -7.153 1.00 87.25 191 CYS A C 1
ATOM 1522 O O . CYS A 1 191 ? 7.883 5.405 -8.089 1.00 87.25 191 CYS A O 1
ATOM 1524 N N . ILE A 1 192 ? 8.467 6.573 -6.268 1.00 84.69 192 ILE A N 1
ATOM 1525 C CA . ILE A 1 192 ? 9.890 6.194 -6.307 1.00 84.69 192 ILE A CA 1
ATOM 1526 C C . ILE A 1 192 ? 10.053 4.684 -6.084 1.00 84.69 192 ILE A C 1
ATOM 1528 O O . ILE A 1 192 ? 10.658 4.005 -6.917 1.00 84.69 192 ILE A O 1
ATOM 1532 N N . ASP A 1 193 ? 9.455 4.132 -5.024 1.00 85.44 193 ASP A N 1
ATOM 1533 C CA . ASP A 1 193 ? 9.494 2.689 -4.748 1.00 85.44 193 ASP A CA 1
ATOM 1534 C C . ASP A 1 193 ? 8.825 1.863 -5.852 1.00 85.44 193 ASP A C 1
ATOM 1536 O O . ASP A 1 193 ? 9.339 0.822 -6.269 1.00 85.44 193 ASP A O 1
ATOM 1540 N N . ALA A 1 194 ? 7.696 2.344 -6.381 1.00 87.12 194 ALA A N 1
ATOM 1541 C CA . ALA A 1 194 ? 7.045 1.747 -7.541 1.00 87.12 194 ALA A CA 1
ATOM 1542 C C . ALA A 1 194 ? 8.003 1.654 -8.740 1.00 87.12 194 ALA A C 1
ATOM 1544 O O . ALA A 1 194 ? 8.137 0.584 -9.339 1.00 87.12 194 ALA A O 1
ATOM 1545 N N . ALA A 1 195 ? 8.703 2.743 -9.069 1.00 83.75 195 ALA A N 1
ATOM 1546 C CA . ALA A 1 195 ? 9.662 2.770 -10.167 1.00 83.75 195 ALA A CA 1
ATOM 1547 C C . ALA A 1 195 ? 10.828 1.797 -9.942 1.00 83.75 195 ALA A C 1
ATOM 1549 O O . ALA A 1 195 ? 11.168 1.036 -10.848 1.00 83.75 195 ALA A O 1
ATOM 1550 N N . LEU A 1 196 ? 11.403 1.764 -8.736 1.00 80.81 196 LEU A N 1
ATOM 1551 C CA . LEU A 1 196 ? 12.481 0.842 -8.354 1.00 80.81 196 LEU A CA 1
ATOM 1552 C C . LEU A 1 196 ? 12.102 -0.626 -8.570 1.00 80.81 196 LEU A C 1
ATOM 1554 O O . LEU A 1 196 ? 12.855 -1.391 -9.179 1.00 80.81 196 LEU A O 1
ATOM 1558 N N . ILE A 1 197 ? 10.906 -1.014 -8.128 1.00 82.31 197 ILE A N 1
ATOM 1559 C CA . ILE A 1 197 ? 10.385 -2.367 -8.336 1.00 82.31 197 ILE A CA 1
ATOM 1560 C C . ILE A 1 197 ? 10.223 -2.672 -9.830 1.00 82.31 197 ILE A C 1
ATOM 1562 O O . ILE A 1 197 ? 10.619 -3.747 -10.284 1.00 82.31 197 ILE A O 1
ATOM 1566 N N . LEU A 1 198 ? 9.698 -1.728 -10.616 1.00 80.75 198 LEU A N 1
ATOM 1567 C CA . LEU A 1 198 ? 9.552 -1.893 -12.064 1.00 80.75 198 LEU A CA 1
ATOM 1568 C C . LEU A 1 198 ? 10.914 -2.014 -12.772 1.00 80.75 198 LEU A C 1
ATOM 1570 O O . LEU A 1 198 ? 11.065 -2.881 -13.634 1.00 80.75 198 LEU A O 1
ATOM 1574 N N . PHE A 1 199 ? 11.935 -1.245 -12.372 1.00 78.31 199 PHE A N 1
ATOM 1575 C CA . PHE A 1 199 ? 13.300 -1.413 -12.888 1.00 78.31 199 PHE A CA 1
ATOM 1576 C C . PHE A 1 199 ? 13.870 -2.795 -12.571 1.00 78.31 199 PHE A C 1
ATOM 1578 O O . PHE A 1 199 ? 14.486 -3.413 -13.440 1.00 78.31 199 PHE A O 1
ATOM 1585 N N . ASN A 1 200 ? 13.649 -3.309 -11.359 1.00 75.69 200 ASN A N 1
ATOM 1586 C CA . ASN A 1 200 ? 14.096 -4.651 -10.988 1.00 75.69 200 ASN A CA 1
ATOM 1587 C C . ASN A 1 200 ? 13.434 -5.724 -11.862 1.00 75.69 200 ASN A C 1
ATOM 1589 O O . ASN A 1 200 ? 14.116 -6.624 -12.349 1.00 75.69 200 ASN A O 1
ATOM 1593 N N . ILE A 1 201 ? 12.140 -5.581 -12.157 1.00 74.00 201 ILE A N 1
ATOM 1594 C CA . ILE A 1 201 ? 11.421 -6.479 -13.073 1.00 74.00 201 ILE A CA 1
ATOM 1595 C C . ILE A 1 201 ? 12.016 -6.428 -14.487 1.00 74.00 201 ILE A C 1
ATOM 1597 O O . ILE A 1 201 ? 12.222 -7.476 -15.104 1.00 74.00 201 ILE A O 1
ATOM 1601 N N . VAL A 1 202 ? 12.347 -5.233 -14.989 1.00 72.31 202 VAL A N 1
ATOM 1602 C CA . VAL A 1 202 ? 13.033 -5.069 -16.283 1.00 72.31 202 VAL A CA 1
ATOM 1603 C C . VAL A 1 202 ? 14.417 -5.725 -16.262 1.00 72.31 202 VAL A C 1
ATOM 1605 O O . VAL A 1 202 ? 14.798 -6.368 -17.236 1.00 72.31 202 VAL A O 1
ATOM 1608 N N . ASN A 1 203 ? 15.169 -5.632 -15.162 1.00 68.94 203 ASN A N 1
ATOM 1609 C CA . ASN A 1 203 ? 16.480 -6.284 -15.044 1.00 68.94 203 ASN A CA 1
ATOM 1610 C C . ASN A 1 203 ? 16.368 -7.803 -15.176 1.00 68.94 203 ASN A C 1
ATOM 1612 O O . ASN A 1 203 ? 17.140 -8.416 -15.914 1.00 68.94 203 ASN A O 1
ATOM 1616 N N . TYR A 1 204 ? 15.353 -8.397 -14.552 1.00 66.25 204 TYR A N 1
ATOM 1617 C CA . TYR A 1 204 ? 15.121 -9.835 -14.644 1.00 66.25 204 TYR A CA 1
ATOM 1618 C C . TYR A 1 204 ? 14.775 -10.305 -16.057 1.00 66.25 204 TYR A C 1
ATOM 1620 O O . TYR A 1 204 ? 15.142 -11.420 -16.421 1.00 66.25 204 TYR A O 1
ATOM 1628 N N . TYR A 1 205 ? 14.126 -9.467 -16.873 1.00 61.34 205 TYR A N 1
ATOM 1629 C CA . TYR A 1 205 ? 13.913 -9.776 -18.292 1.00 61.34 205 TYR A CA 1
ATOM 1630 C C . TYR A 1 205 ? 15.228 -10.016 -19.034 1.00 61.34 205 TYR A C 1
ATOM 1632 O O . TYR A 1 205 ? 15.332 -10.912 -19.869 1.00 61.34 205 TYR A O 1
ATOM 1640 N N . PHE A 1 206 ? 16.217 -9.173 -18.753 1.00 58.75 206 PHE A N 1
ATOM 1641 C CA . PHE A 1 206 ? 17.473 -9.134 -19.485 1.00 58.75 206 PHE A CA 1
ATOM 1642 C C . PHE A 1 206 ? 18.464 -10.196 -19.052 1.00 58.75 206 PHE A C 1
ATOM 1644 O O . PHE A 1 206 ? 19.188 -10.742 -19.881 1.00 58.75 206 PHE A O 1
ATOM 1651 N N . GLU A 1 207 ? 18.510 -10.470 -17.755 1.00 58.16 207 GLU A N 1
ATOM 1652 C CA . GLU A 1 207 ? 19.497 -11.375 -17.174 1.00 58.16 207 GLU A CA 1
ATOM 1653 C C . GLU A 1 207 ? 19.168 -12.848 -17.433 1.00 58.16 207 GLU A C 1
ATOM 1655 O O . GLU A 1 207 ? 20.026 -13.712 -17.253 1.00 58.16 207 GLU A O 1
ATOM 1660 N N . ALA A 1 208 ? 17.959 -13.158 -17.912 1.00 54.12 208 ALA A N 1
ATOM 1661 C CA . ALA A 1 208 ? 17.564 -14.532 -18.139 1.00 54.12 208 ALA A CA 1
ATOM 1662 C C . ALA A 1 208 ? 16.721 -14.732 -19.409 1.00 54.12 208 ALA A C 1
ATOM 1664 O O . ALA A 1 208 ? 15.535 -14.426 -19.508 1.00 54.12 208 ALA A O 1
ATOM 1665 N N . SER A 1 209 ? 17.351 -15.371 -20.389 1.00 47.44 209 SER A N 1
ATOM 1666 C CA . SER A 1 209 ? 16.860 -15.631 -21.748 1.00 47.44 209 SER A CA 1
ATOM 1667 C C . SER A 1 209 ? 15.561 -16.456 -21.858 1.00 47.44 209 SER A C 1
ATOM 1669 O O . SER A 1 209 ? 14.967 -16.500 -22.933 1.00 47.44 209 SER A O 1
ATOM 1671 N N . ASN A 1 210 ? 15.068 -17.063 -20.770 1.00 50.41 210 ASN A N 1
ATOM 1672 C CA . ASN A 1 210 ? 13.819 -17.846 -20.728 1.00 50.41 210 ASN A CA 1
ATOM 1673 C C . ASN A 1 210 ? 12.568 -17.040 -20.290 1.00 50.41 210 ASN A C 1
ATOM 1675 O O . ASN A 1 210 ? 11.489 -17.614 -20.157 1.00 50.41 210 ASN A O 1
ATOM 1679 N N . TYR A 1 211 ? 12.682 -15.724 -20.066 1.00 54.69 211 TYR A N 1
ATOM 1680 C CA . TYR A 1 211 ? 11.650 -14.900 -19.401 1.00 54.69 211 TYR A CA 1
ATOM 1681 C C . TYR A 1 211 ? 10.618 -14.238 -20.311 1.00 54.69 211 TYR A C 1
ATOM 1683 O O . TYR A 1 211 ? 9.705 -13.566 -19.824 1.00 54.69 211 TYR A O 1
ATOM 1691 N N . LYS A 1 212 ? 10.739 -14.418 -21.627 1.00 57.12 212 LYS A N 1
ATOM 1692 C CA . LYS A 1 212 ? 9.922 -13.690 -22.601 1.00 57.12 212 LYS A CA 1
ATOM 1693 C C . LYS A 1 212 ? 8.413 -13.863 -22.354 1.00 57.12 212 LYS A C 1
ATOM 1695 O O . LYS A 1 212 ? 7.690 -12.874 -22.332 1.00 57.12 212 LYS A O 1
ATOM 1700 N N . LEU A 1 213 ? 7.969 -15.080 -22.020 1.00 51.38 213 LEU A N 1
ATOM 1701 C CA . LEU A 1 213 ? 6.550 -15.403 -21.807 1.00 51.38 213 LEU A CA 1
ATOM 1702 C C . LEU A 1 213 ? 5.934 -14.743 -20.554 1.00 51.38 213 LEU A C 1
ATOM 1704 O O . LEU A 1 213 ? 4.762 -14.379 -20.556 1.00 51.38 213 LEU A O 1
ATOM 1708 N N . SER A 1 214 ? 6.702 -14.585 -19.472 1.00 57.09 214 SER A N 1
ATOM 1709 C CA . SER A 1 214 ? 6.196 -14.019 -18.209 1.00 57.09 214 SER A CA 1
ATOM 1710 C C . SER A 1 214 ? 5.940 -12.515 -18.317 1.00 57.09 214 SER A C 1
ATOM 1712 O O . SER A 1 214 ? 5.009 -11.996 -17.711 1.00 57.09 214 SER A O 1
ATOM 1714 N N . ILE A 1 215 ? 6.733 -11.811 -19.126 1.00 59.16 215 ILE A N 1
ATOM 1715 C CA . ILE A 1 215 ? 6.547 -10.378 -19.364 1.00 59.16 215 ILE A CA 1
ATOM 1716 C C . ILE A 1 215 ? 5.445 -10.117 -20.394 1.00 59.16 215 ILE A C 1
ATOM 1718 O O . ILE A 1 215 ? 4.651 -9.207 -20.197 1.00 59.16 215 ILE A O 1
ATOM 1722 N N . GLU A 1 216 ? 5.290 -10.965 -21.412 1.00 62.75 216 GLU A N 1
ATOM 1723 C CA . GLU A 1 216 ? 4.110 -10.945 -22.295 1.00 62.75 216 GLU A CA 1
ATOM 1724 C C . GLU A 1 216 ? 2.802 -11.083 -21.485 1.00 62.75 216 GLU A C 1
ATOM 1726 O O . GLU A 1 216 ? 1.854 -10.311 -21.670 1.00 62.75 216 GLU A O 1
ATOM 1731 N N . ARG A 1 217 ? 2.778 -12.001 -20.504 1.00 62.62 217 ARG A N 1
ATOM 1732 C CA . ARG A 1 217 ? 1.642 -12.179 -19.581 1.00 62.62 217 ARG A CA 1
ATOM 1733 C C . ARG A 1 217 ? 1.440 -10.984 -18.648 1.00 62.62 217 ARG A C 1
ATOM 1735 O O . ARG A 1 217 ? 0.292 -10.623 -18.389 1.00 62.62 217 ARG A O 1
ATOM 1742 N N . PHE A 1 218 ? 2.514 -10.314 -18.217 1.00 63.72 218 PHE A N 1
ATOM 1743 C CA . PHE A 1 218 ? 2.417 -9.073 -17.442 1.00 63.72 218 PHE A CA 1
ATOM 1744 C C . PHE A 1 218 ? 1.607 -8.005 -18.165 1.00 63.72 218 PHE A C 1
ATOM 1746 O O . PHE A 1 218 ? 0.669 -7.465 -17.585 1.00 63.72 218 PHE A O 1
ATOM 1753 N N . PHE A 1 219 ? 1.868 -7.780 -19.450 1.00 62.19 219 PHE A N 1
ATOM 1754 C CA . PHE A 1 219 ? 1.102 -6.806 -20.229 1.00 62.19 219 PHE A CA 1
ATOM 1755 C C . PHE A 1 219 ? -0.322 -7.216 -20.499 1.00 62.19 219 PHE A C 1
ATOM 1757 O O . PHE A 1 219 ? -1.223 -6.390 -20.366 1.00 62.19 219 PHE A O 1
ATOM 1764 N N . MET A 1 220 ? -0.540 -8.479 -20.866 1.00 65.69 220 MET A N 1
ATOM 1765 C CA . MET A 1 220 ? -1.896 -8.977 -21.066 1.00 65.69 220 MET A CA 1
ATOM 1766 C C . MET A 1 220 ? -2.743 -8.738 -19.819 1.00 65.69 220 MET A C 1
ATOM 1768 O O . MET A 1 220 ? -3.811 -8.129 -19.903 1.00 65.69 220 MET A O 1
ATOM 1772 N N . LEU A 1 221 ? -2.249 -9.155 -18.653 1.00 61.38 221 LEU A N 1
ATOM 1773 C CA . LEU A 1 221 ? -2.955 -8.981 -17.390 1.00 61.38 221 LEU A CA 1
ATOM 1774 C C . LEU A 1 221 ? -3.172 -7.511 -17.070 1.00 61.38 221 LEU A C 1
ATOM 1776 O O . LEU A 1 221 ? -4.245 -7.129 -16.610 1.00 61.38 221 LEU A O 1
ATOM 1780 N N . ALA A 1 222 ? -2.192 -6.666 -17.338 1.00 59.91 222 ALA A N 1
ATOM 1781 C CA . ALA A 1 222 ? -2.290 -5.284 -16.945 1.00 59.91 222 ALA A CA 1
ATOM 1782 C C . ALA A 1 222 ? -3.165 -4.426 -17.884 1.00 59.91 222 ALA A C 1
ATOM 1784 O O . ALA A 1 222 ? -3.877 -3.540 -17.406 1.00 59.91 222 ALA A O 1
ATOM 1785 N N . LYS A 1 223 ? -3.230 -4.765 -19.181 1.00 60.06 223 LYS A N 1
ATOM 1786 C CA . LYS A 1 223 ? -4.231 -4.239 -20.127 1.00 60.06 223 LYS A CA 1
ATOM 1787 C C . LYS A 1 223 ? -5.644 -4.691 -19.746 1.00 60.06 223 LYS A C 1
ATOM 1789 O O . LYS A 1 223 ? -6.564 -3.880 -19.751 1.00 60.06 223 LYS A O 1
ATOM 1794 N N . THR A 1 224 ? -5.802 -5.959 -19.357 1.00 55.78 224 THR A N 1
ATOM 1795 C CA . THR A 1 224 ? -7.096 -6.530 -18.930 1.00 55.78 224 THR A CA 1
ATOM 1796 C C . THR A 1 224 ? -7.619 -5.884 -17.644 1.00 55.78 224 THR A C 1
ATOM 1798 O O . THR A 1 224 ? -8.821 -5.731 -17.472 1.00 55.78 224 THR A O 1
ATOM 1801 N N . ASN A 1 225 ? -6.721 -5.461 -16.751 1.00 50.53 225 ASN A N 1
ATOM 1802 C CA . ASN A 1 225 ? -7.072 -4.808 -15.488 1.00 50.53 225 ASN A CA 1
ATOM 1803 C C . ASN A 1 225 ? -7.186 -3.273 -15.587 1.00 50.53 225 ASN A C 1
ATOM 1805 O O . ASN A 1 225 ? -7.296 -2.613 -14.557 1.00 50.53 225 ASN A O 1
ATOM 1809 N N . HIS A 1 226 ? -7.172 -2.701 -16.799 1.00 52.53 226 HIS A N 1
ATOM 1810 C CA . HIS A 1 226 ? -7.368 -1.266 -17.045 1.00 52.53 226 HIS A CA 1
ATOM 1811 C C . HIS A 1 226 ? -6.449 -0.339 -16.231 1.00 52.53 226 HIS A C 1
ATOM 1813 O O . HIS A 1 226 ? -6.858 0.751 -15.829 1.00 52.53 226 HIS A O 1
ATOM 1819 N N . PHE A 1 227 ? -5.197 -0.735 -15.987 1.00 52.34 227 PHE A N 1
ATOM 1820 C CA . PHE A 1 227 ? -4.237 0.191 -15.389 1.00 52.34 227 PHE A CA 1
ATOM 1821 C C . PHE A 1 227 ? -4.018 1.363 -16.357 1.00 52.34 227 PHE A C 1
ATOM 1823 O O . PHE A 1 227 ? -3.594 1.162 -17.496 1.00 52.34 227 PHE A O 1
ATOM 1830 N N . SER A 1 228 ? -4.354 2.582 -15.919 1.00 48.22 228 SER A N 1
ATOM 1831 C CA . SER A 1 228 ? -4.466 3.783 -16.768 1.00 48.22 228 SER A CA 1
ATOM 1832 C C . SER A 1 228 ? -3.179 4.146 -17.511 1.00 48.22 228 SER A C 1
ATOM 1834 O O . SER A 1 228 ? -3.236 4.744 -18.583 1.00 48.22 228 SER A O 1
ATOM 1836 N N . TRP A 1 229 ? -2.033 3.744 -16.960 1.00 52.72 229 TRP A N 1
ATOM 1837 C CA . TRP A 1 229 ? -0.705 3.910 -17.547 1.00 52.72 229 TRP A CA 1
ATOM 1838 C C . TRP A 1 229 ? -0.363 2.850 -18.607 1.00 52.72 229 TRP A C 1
ATOM 1840 O O . TRP A 1 229 ? 0.675 2.949 -19.231 1.00 52.72 229 TRP A O 1
ATOM 1850 N N . MET A 1 230 ? -1.209 1.845 -18.869 1.00 48.97 230 MET A N 1
ATOM 1851 C CA . MET A 1 230 ? -0.976 0.832 -19.919 1.00 48.97 230 MET A CA 1
ATOM 1852 C C . MET A 1 230 ? -2.031 0.776 -21.014 1.00 48.97 230 MET A C 1
ATOM 1854 O O . MET A 1 230 ? -1.769 0.249 -22.091 1.00 48.97 230 MET A O 1
ATOM 1858 N N . THR A 1 231 ? -3.214 1.342 -20.788 1.00 43.38 231 THR A N 1
ATOM 1859 C CA . THR A 1 231 ? -4.270 1.409 -21.810 1.00 43.38 231 THR A CA 1
ATOM 1860 C C . THR A 1 231 ? -3.930 2.347 -22.971 1.00 43.38 231 THR A C 1
ATOM 1862 O O . THR A 1 231 ? -4.614 2.308 -23.988 1.00 43.38 231 THR A O 1
ATOM 1865 N N . GLN A 1 232 ? -2.900 3.188 -22.824 1.00 48.22 232 GLN A N 1
ATOM 1866 C CA . GLN A 1 232 ? -2.506 4.200 -23.812 1.00 48.22 232 GLN A CA 1
ATOM 1867 C C . GLN A 1 232 ? -1.412 3.718 -24.781 1.00 48.22 232 GLN A C 1
ATOM 1869 O O . GLN A 1 232 ? -1.195 4.346 -25.814 1.00 48.22 232 GLN A O 1
ATOM 1874 N N . TYR A 1 233 ? -0.769 2.580 -24.498 1.00 49.62 233 TYR A N 1
ATOM 1875 C CA . TYR A 1 233 ? 0.247 1.984 -25.364 1.00 49.62 233 TYR A CA 1
ATOM 1876 C C . TYR A 1 233 ? -0.399 0.970 -26.316 1.00 49.62 233 TYR A C 1
ATOM 1878 O O . TYR A 1 233 ? -0.403 -0.235 -26.070 1.00 49.62 233 TYR A O 1
ATOM 1886 N N . ASP A 1 234 ? -0.998 1.467 -27.401 1.00 44.19 234 ASP A N 1
ATOM 1887 C CA . ASP A 1 234 ? -1.594 0.631 -28.458 1.00 44.19 234 ASP A CA 1
ATOM 1888 C C . ASP A 1 234 ? -0.594 0.271 -29.576 1.00 44.19 234 ASP A C 1
ATOM 1890 O O . ASP A 1 234 ? -0.978 -0.194 -30.652 1.00 44.19 234 ASP A O 1
ATOM 1894 N N . ASP A 1 235 ? 0.709 0.458 -29.334 1.00 48.53 235 ASP A N 1
ATOM 1895 C CA . ASP A 1 235 ? 1.742 0.051 -30.282 1.00 48.53 235 ASP A CA 1
ATOM 1896 C C . ASP A 1 235 ? 1.987 -1.460 -30.181 1.00 48.53 235 ASP A C 1
ATOM 1898 O O . ASP A 1 235 ? 2.771 -1.951 -29.368 1.00 48.53 235 ASP A O 1
ATOM 1902 N N . LYS A 1 236 ? 1.293 -2.215 -31.039 1.00 47.84 236 LYS A N 1
ATOM 1903 C CA . LYS A 1 236 ? 1.397 -3.680 -31.161 1.00 47.84 236 LYS A CA 1
ATOM 1904 C C . LYS A 1 236 ? 2.817 -4.180 -31.481 1.00 47.84 236 LYS A C 1
ATOM 1906 O O . LYS A 1 236 ? 3.024 -5.391 -31.493 1.00 47.84 236 LYS A O 1
ATOM 1911 N N . ASN A 1 237 ? 3.771 -3.282 -31.746 1.00 48.62 237 ASN A N 1
ATOM 1912 C CA . ASN A 1 237 ? 5.132 -3.613 -32.163 1.00 48.62 237 ASN A CA 1
ATOM 1913 C C . ASN A 1 237 ? 6.209 -3.317 -31.106 1.00 48.62 237 ASN A C 1
ATOM 1915 O O . ASN A 1 237 ? 7.355 -3.728 -31.300 1.00 48.62 237 ASN A O 1
ATOM 1919 N N . ALA A 1 238 ? 5.886 -2.637 -30.000 1.00 51.03 238 ALA A N 1
ATOM 1920 C CA . ALA A 1 238 ? 6.865 -2.333 -28.958 1.00 51.03 238 ALA A CA 1
ATOM 1921 C C . ALA A 1 238 ? 7.151 -3.575 -28.083 1.00 51.03 238 ALA A C 1
ATOM 1923 O O . ALA A 1 238 ? 6.219 -4.175 -27.541 1.00 51.03 238 ALA A O 1
ATOM 1924 N N . PRO A 1 239 ? 8.423 -3.989 -27.898 1.00 58.91 239 PRO A N 1
ATOM 1925 C CA . PRO A 1 239 ? 8.764 -5.049 -26.958 1.00 58.91 239 PRO A CA 1
ATOM 1926 C C . PRO A 1 239 ? 8.277 -4.726 -25.541 1.00 58.91 239 PRO A C 1
ATOM 1928 O O . PRO A 1 239 ? 8.618 -3.696 -24.971 1.00 58.91 239 PRO A O 1
ATOM 1931 N N . TYR A 1 240 ? 7.547 -5.654 -24.931 1.00 61.59 240 TYR A N 1
ATOM 1932 C CA . TYR A 1 240 ? 6.965 -5.528 -23.593 1.00 61.59 240 TYR A CA 1
ATOM 1933 C C . TYR A 1 240 ? 7.877 -4.949 -22.477 1.00 61.59 240 TYR A C 1
ATOM 1935 O O . TYR A 1 240 ? 7.417 -4.099 -21.721 1.00 61.59 240 TYR A O 1
ATOM 1943 N N . PRO A 1 241 ? 9.173 -5.290 -22.356 1.00 65.94 241 PRO A N 1
ATOM 1944 C CA . PRO A 1 241 ? 10.054 -4.676 -21.350 1.00 65.94 241 PRO A CA 1
ATOM 1945 C C . PRO A 1 241 ? 10.195 -3.157 -21.484 1.00 65.94 241 PRO A C 1
ATOM 1947 O O . PRO A 1 241 ? 10.417 -2.482 -20.483 1.00 65.94 241 PRO A O 1
ATOM 1950 N N . ILE A 1 242 ? 10.055 -2.624 -22.703 1.00 68.25 242 ILE A N 1
ATOM 1951 C CA . ILE A 1 242 ? 10.099 -1.183 -22.974 1.00 68.25 242 ILE A CA 1
ATOM 1952 C C . ILE A 1 242 ? 8.949 -0.488 -22.257 1.00 68.25 242 ILE A C 1
ATOM 1954 O O . ILE A 1 242 ? 9.154 0.539 -21.628 1.00 68.25 242 ILE A O 1
ATOM 1958 N N . LEU A 1 243 ? 7.761 -1.083 -22.281 1.00 67.75 243 LEU A N 1
ATOM 1959 C CA . LEU A 1 243 ? 6.575 -0.511 -21.660 1.00 67.75 243 LEU A CA 1
ATOM 1960 C C . LEU A 1 243 ? 6.639 -0.566 -20.115 1.00 67.75 243 LEU A C 1
ATOM 1962 O O . LEU A 1 243 ? 6.137 0.334 -19.448 1.00 67.75 243 LEU A O 1
ATOM 1966 N N . ILE A 1 244 ? 7.288 -1.584 -19.520 1.00 73.69 244 ILE A N 1
ATOM 1967 C CA . ILE A 1 244 ? 7.514 -1.639 -18.054 1.00 73.69 244 ILE A CA 1
ATOM 1968 C C . ILE A 1 244 ? 8.517 -0.560 -17.663 1.00 73.69 244 ILE A C 1
ATOM 1970 O O . ILE A 1 244 ? 8.346 0.121 -16.654 1.00 73.69 244 ILE A O 1
ATOM 1974 N N . LEU A 1 245 ? 9.556 -0.396 -18.481 1.00 75.62 245 LEU A N 1
ATOM 1975 C CA . LEU A 1 245 ? 10.532 0.663 -18.305 1.00 75.62 245 LEU A CA 1
ATOM 1976 C C . LEU A 1 245 ? 9.886 2.047 -18.456 1.00 75.62 245 LEU A C 1
ATOM 1978 O O . LEU A 1 245 ? 10.232 2.954 -17.708 1.00 75.62 245 LEU A O 1
ATOM 1982 N N . GLU A 1 246 ? 8.931 2.204 -19.373 1.00 73.75 246 GLU A N 1
ATOM 1983 C CA . GLU A 1 246 ? 8.213 3.466 -19.579 1.00 73.75 246 GLU A CA 1
ATOM 1984 C C . GLU A 1 246 ? 7.366 3.807 -18.364 1.00 73.75 246 GLU A C 1
ATOM 1986 O O . GLU A 1 246 ? 7.433 4.925 -17.870 1.00 73.75 246 GLU A O 1
ATOM 1991 N N . ALA A 1 247 ? 6.673 2.818 -17.801 1.00 77.69 247 ALA A N 1
ATOM 1992 C CA . ALA A 1 247 ? 5.939 2.970 -16.553 1.00 77.69 247 ALA A CA 1
ATOM 1993 C C . ALA A 1 247 ? 6.848 3.296 -15.360 1.00 77.69 247 ALA A C 1
ATOM 1995 O O . ALA A 1 247 ? 6.482 4.104 -14.506 1.00 77.69 247 ALA A O 1
ATOM 1996 N N . ALA A 1 248 ? 8.036 2.685 -15.285 1.00 82.00 248 ALA A N 1
ATOM 1997 C CA . ALA A 1 248 ? 9.018 3.015 -14.255 1.00 82.00 248 ALA A CA 1
ATOM 1998 C C . ALA A 1 248 ? 9.422 4.492 -14.360 1.00 82.00 248 ALA A C 1
ATOM 2000 O O . ALA A 1 248 ? 9.386 5.218 -13.371 1.00 82.00 248 ALA A O 1
ATOM 2001 N N . VAL A 1 249 ? 9.728 4.955 -15.573 1.00 80.00 249 VAL A N 1
ATOM 2002 C CA . VAL A 1 249 ? 10.101 6.347 -15.849 1.00 80.00 249 VAL A CA 1
ATOM 2003 C C . VAL A 1 249 ? 8.939 7.316 -15.617 1.00 80.00 249 VAL A C 1
ATOM 2005 O O . VAL A 1 249 ? 9.141 8.369 -15.016 1.00 80.00 249 VAL A O 1
ATOM 2008 N N . GLU A 1 250 ? 7.716 6.950 -15.998 1.00 82.19 250 GLU A N 1
ATOM 2009 C CA . GLU A 1 250 ? 6.509 7.733 -15.718 1.00 82.19 250 GLU A CA 1
ATOM 2010 C C . GLU A 1 250 ? 6.323 7.939 -14.208 1.00 82.19 250 GLU A C 1
ATOM 2012 O O . GLU A 1 250 ? 6.058 9.059 -13.773 1.00 82.19 250 GLU A O 1
ATOM 2017 N N . ASN A 1 251 ? 6.511 6.891 -13.395 1.00 83.31 251 ASN A N 1
ATOM 2018 C CA . ASN A 1 251 ? 6.421 7.000 -11.937 1.00 83.31 251 ASN A CA 1
ATOM 2019 C C . ASN A 1 251 ? 7.483 7.953 -11.369 1.00 83.31 251 ASN A C 1
ATOM 2021 O O . ASN A 1 251 ? 7.174 8.729 -10.472 1.00 83.31 251 ASN A O 1
ATOM 2025 N N . LEU A 1 252 ? 8.702 7.975 -11.910 1.00 82.62 252 LEU A N 1
ATOM 2026 C CA . LEU A 1 252 ? 9.730 8.929 -11.475 1.00 82.62 252 LEU A CA 1
ATOM 2027 C C . LEU A 1 252 ? 9.361 10.379 -11.798 1.00 82.62 252 LEU A C 1
ATOM 2029 O O . LEU A 1 252 ? 9.538 11.267 -10.964 1.00 82.62 252 LEU A O 1
ATOM 2033 N N . TYR A 1 253 ? 8.818 10.625 -12.990 1.00 82.00 253 TYR A N 1
ATOM 2034 C CA . TYR A 1 253 ? 8.340 11.956 -13.356 1.00 82.00 253 TYR A CA 1
ATOM 2035 C C . TYR A 1 253 ? 7.149 12.380 -12.496 1.00 82.00 253 TYR A C 1
ATOM 2037 O O . TYR A 1 253 ? 7.136 13.509 -12.010 1.00 82.00 253 TYR A O 1
ATOM 2045 N N . ILE A 1 254 ? 6.193 11.482 -12.233 1.00 83.94 254 ILE A N 1
ATOM 2046 C CA . ILE A 1 254 ? 5.101 11.748 -11.288 1.00 83.94 254 ILE A CA 1
ATOM 2047 C C . ILE A 1 254 ? 5.679 12.066 -9.906 1.00 83.94 254 ILE A C 1
ATOM 2049 O O . ILE A 1 254 ? 5.299 13.072 -9.318 1.00 83.94 254 ILE A O 1
ATOM 2053 N N . ALA A 1 255 ? 6.639 11.282 -9.409 1.00 84.62 255 ALA A N 1
ATOM 2054 C CA . ALA A 1 255 ? 7.263 11.537 -8.115 1.00 84.62 255 ALA A CA 1
ATOM 2055 C C . ALA A 1 255 ? 7.851 12.947 -8.028 1.00 84.62 255 ALA A C 1
ATOM 2057 O O . ALA A 1 255 ? 7.635 13.649 -7.041 1.00 84.62 255 ALA A O 1
ATOM 2058 N N . ARG A 1 256 ? 8.536 13.391 -9.086 1.00 81.50 256 ARG A N 1
ATOM 2059 C CA . ARG A 1 256 ? 9.104 14.737 -9.144 1.00 81.50 256 ARG A CA 1
ATOM 2060 C C . ARG A 1 256 ? 8.041 15.830 -9.226 1.00 81.50 256 ARG A C 1
ATOM 2062 O O . ARG A 1 256 ? 8.203 16.859 -8.580 1.00 81.50 256 ARG A O 1
ATOM 2069 N N . LEU A 1 257 ? 6.968 15.626 -9.987 1.00 83.31 257 LEU A N 1
ATOM 2070 C CA . LEU A 1 257 ? 5.851 16.576 -10.044 1.00 83.31 257 LEU A CA 1
ATOM 2071 C C . LEU A 1 257 ? 5.138 16.687 -8.687 1.00 83.31 257 LEU A C 1
ATOM 2073 O O . LEU A 1 257 ? 4.649 17.755 -8.332 1.00 83.31 257 LEU A O 1
ATOM 2077 N N . LEU A 1 258 ? 5.112 15.600 -7.911 1.00 84.44 258 LEU A N 1
ATOM 2078 C CA . LEU A 1 258 ? 4.488 15.553 -6.589 1.00 84.44 258 LEU A CA 1
ATOM 2079 C C . LEU A 1 258 ? 5.407 15.981 -5.441 1.00 84.44 258 LEU A C 1
ATOM 2081 O O . LEU A 1 258 ? 4.906 16.198 -4.340 1.00 84.44 258 LEU A O 1
ATOM 2085 N N . SER A 1 259 ? 6.722 16.105 -5.643 1.00 82.50 259 SER A N 1
ATOM 2086 C CA . SER A 1 259 ? 7.669 16.411 -4.554 1.00 82.50 259 SER A CA 1
ATOM 2087 C C . SER A 1 259 ? 7.407 17.763 -3.892 1.00 82.50 259 SER A C 1
ATOM 2089 O O . SER A 1 259 ? 7.692 17.948 -2.713 1.00 82.50 259 SER A O 1
ATOM 2091 N N . ASP A 1 260 ? 6.821 18.699 -4.634 1.00 78.75 260 ASP A N 1
ATOM 2092 C CA . ASP A 1 260 ? 6.578 20.058 -4.151 1.00 78.75 260 ASP A CA 1
ATOM 2093 C C . ASP A 1 260 ? 5.220 20.178 -3.425 1.00 78.75 260 ASP A C 1
ATOM 2095 O O . ASP A 1 260 ? 4.913 21.207 -2.821 1.00 78.75 260 ASP A O 1
ATOM 2099 N N . PHE A 1 261 ? 4.412 19.108 -3.408 1.00 83.19 261 PHE A N 1
ATOM 2100 C CA . PHE A 1 261 ? 3.139 19.083 -2.691 1.00 83.19 261 PHE A CA 1
ATOM 2101 C C . PHE A 1 261 ? 3.370 18.904 -1.180 1.00 83.19 261 PHE A C 1
ATOM 2103 O O . PHE A 1 261 ? 4.013 17.932 -0.771 1.00 83.19 261 PHE A O 1
ATOM 2110 N N . PRO A 1 262 ? 2.766 19.744 -0.311 1.00 84.44 262 PRO A N 1
ATOM 2111 C CA . PRO A 1 262 ? 2.903 19.615 1.143 1.00 84.44 262 PRO A CA 1
ATOM 2112 C C . PRO A 1 262 ? 2.518 18.229 1.676 1.00 84.44 262 PRO A C 1
ATOM 2114 O O . PRO A 1 262 ? 3.172 17.700 2.571 1.00 84.44 262 PRO A O 1
ATOM 2117 N N . GLN A 1 263 ? 1.486 17.617 1.086 1.00 83.88 263 GLN A N 1
ATOM 2118 C CA . GLN A 1 263 ? 1.027 16.274 1.441 1.00 83.88 263 GLN A CA 1
ATOM 2119 C C . GLN A 1 263 ? 2.088 15.203 1.153 1.00 83.88 263 GLN A C 1
ATOM 2121 O O . GLN A 1 263 ? 2.267 14.283 1.949 1.00 83.88 263 GLN A O 1
ATOM 2126 N N . SER A 1 264 ? 2.804 15.336 0.033 1.00 85.94 264 SER A N 1
ATOM 2127 C CA . SER A 1 264 ? 3.867 14.412 -0.363 1.00 85.94 264 SER A CA 1
ATOM 2128 C C . SER A 1 264 ? 5.029 14.459 0.629 1.00 85.94 264 SER A C 1
ATOM 2130 O O . SER A 1 264 ? 5.461 13.417 1.123 1.00 85.94 264 SER A O 1
ATOM 2132 N N . ASN A 1 265 ? 5.452 15.668 1.012 1.00 82.81 265 ASN A N 1
ATOM 2133 C CA . ASN A 1 265 ? 6.496 15.868 2.017 1.00 82.81 265 ASN A CA 1
ATOM 2134 C C . ASN A 1 265 ? 6.075 15.332 3.390 1.00 82.81 265 ASN A C 1
ATOM 2136 O O . ASN A 1 265 ? 6.813 14.567 3.998 1.00 82.81 265 ASN A O 1
ATOM 2140 N N . ALA A 1 266 ? 4.848 15.620 3.838 1.00 83.25 266 ALA A N 1
ATOM 2141 C CA . ALA A 1 266 ? 4.345 15.129 5.121 1.00 83.25 266 ALA A CA 1
ATOM 2142 C C . ALA A 1 266 ? 4.289 13.591 5.204 1.00 83.25 266 ALA A C 1
ATOM 2144 O O . ALA A 1 266 ? 4.569 13.019 6.259 1.00 83.25 266 ALA A O 1
ATOM 2145 N N . ILE A 1 267 ? 3.916 12.917 4.110 1.00 84.31 267 ILE A N 1
ATOM 2146 C CA . ILE A 1 267 ? 3.912 11.450 4.031 1.00 84.31 267 ILE A CA 1
ATOM 2147 C C . ILE A 1 267 ? 5.344 10.911 3.990 1.00 84.31 267 ILE A C 1
ATOM 2149 O O . ILE A 1 267 ? 5.658 9.972 4.722 1.00 84.31 267 ILE A O 1
ATOM 2153 N N . SER A 1 268 ? 6.213 11.507 3.171 1.00 84.88 268 SER A N 1
ATOM 2154 C CA . SER A 1 268 ? 7.611 11.095 3.050 1.00 84.88 268 SER A CA 1
ATOM 2155 C C . SER A 1 268 ? 8.359 11.239 4.372 1.00 84.88 268 SER A C 1
ATOM 2157 O O . SER A 1 268 ? 8.994 10.282 4.800 1.00 84.88 268 SER A O 1
ATOM 2159 N N . ASP A 1 269 ? 8.210 12.353 5.089 1.00 81.94 269 ASP A N 1
ATOM 2160 C CA . ASP A 1 269 ? 8.817 12.557 6.410 1.00 81.94 269 ASP A CA 1
ATOM 2161 C C . ASP A 1 269 ? 8.391 11.477 7.409 1.00 81.94 269 ASP A C 1
ATOM 2163 O O . ASP A 1 269 ? 9.172 11.043 8.251 1.00 81.94 269 ASP A O 1
ATOM 2167 N N . GLN A 1 270 ? 7.154 10.998 7.325 1.00 80.19 270 GLN A N 1
ATOM 2168 C CA . GLN A 1 270 ? 6.661 9.988 8.256 1.00 80.19 270 GLN A CA 1
ATOM 2169 C C . GLN A 1 270 ? 7.145 8.576 7.918 1.00 80.19 270 GLN A C 1
ATOM 2171 O O . GLN A 1 270 ? 7.414 7.801 8.833 1.00 80.19 270 GLN A O 1
ATOM 2176 N N . ILE A 1 271 ? 7.277 8.247 6.632 1.00 83.94 271 ILE A N 1
ATOM 2177 C CA . ILE A 1 271 ? 7.792 6.946 6.175 1.00 83.94 271 ILE A CA 1
ATOM 2178 C C . ILE A 1 271 ? 9.310 6.859 6.356 1.00 83.94 271 ILE A C 1
ATOM 2180 O O . ILE A 1 271 ? 9.815 5.844 6.827 1.00 83.94 271 ILE A O 1
ATOM 2184 N N . SER A 1 272 ? 10.012 7.945 6.043 1.00 78.25 272 SER A N 1
ATOM 2185 C CA . SER A 1 272 ? 11.472 8.082 6.128 1.00 78.25 272 SER A CA 1
ATOM 2186 C C . SER A 1 272 ? 11.984 8.332 7.552 1.00 78.25 272 SER A C 1
ATOM 2188 O O . SER A 1 272 ? 13.175 8.560 7.764 1.00 78.25 272 SER A O 1
ATOM 2190 N N . HIS A 1 273 ? 11.090 8.360 8.548 1.00 76.62 273 HIS A N 1
ATOM 2191 C CA . HIS A 1 273 ? 11.389 8.753 9.930 1.00 76.62 273 HIS A CA 1
ATOM 2192 C C . HIS A 1 273 ? 12.094 10.120 10.053 1.00 76.62 273 HIS A C 1
ATOM 2194 O O . HIS A 1 273 ? 12.947 10.322 10.918 1.00 76.62 273 HIS A O 1
ATOM 2200 N N . GLY A 1 274 ? 11.722 11.070 9.198 1.00 66.56 274 GLY A N 1
ATOM 2201 C CA . GLY A 1 274 ? 12.208 12.446 9.197 1.00 66.56 274 GLY A CA 1
ATOM 2202 C C . GLY A 1 274 ? 13.513 12.650 8.436 1.00 66.56 274 GLY A C 1
ATOM 2203 O O . GLY A 1 274 ? 14.081 13.736 8.513 1.00 66.56 274 GLY A O 1
ATOM 2204 N N . LYS A 1 275 ? 13.997 11.635 7.708 1.00 66.00 275 LYS A N 1
ATOM 2205 C CA . LYS A 1 275 ? 15.117 11.807 6.775 1.00 66.00 275 LYS A CA 1
ATOM 2206 C C . LYS A 1 275 ? 14.703 12.632 5.542 1.00 66.00 275 LYS A C 1
ATOM 2208 O O . LYS A 1 275 ? 15.533 13.332 4.968 1.00 66.00 275 LYS A O 1
ATOM 2213 N N . GLY A 1 276 ? 13.417 12.603 5.191 1.00 65.81 276 GLY A N 1
ATOM 2214 C CA . GLY A 1 276 ? 12.825 13.342 4.079 1.00 65.81 276 GLY A CA 1
ATOM 2215 C C . GLY A 1 276 ? 13.018 12.655 2.726 1.00 65.81 276 GLY A C 1
ATOM 2216 O O . GLY A 1 276 ? 13.805 11.720 2.581 1.00 65.81 276 GLY A O 1
ATOM 2217 N N . LEU A 1 277 ? 12.298 13.151 1.714 1.00 64.81 277 LEU A N 1
ATOM 2218 C CA . LEU A 1 277 ? 12.247 12.550 0.374 1.00 64.81 277 LEU A CA 1
ATOM 2219 C C . LEU A 1 277 ? 13.625 12.464 -0.287 1.00 64.81 277 LEU A C 1
ATOM 2221 O O . LEU A 1 277 ? 13.916 11.488 -0.966 1.00 64.81 277 LEU A O 1
ATOM 2225 N N . ILE A 1 278 ? 14.470 13.478 -0.074 1.00 61.09 278 ILE A N 1
ATOM 2226 C CA . ILE A 1 278 ? 15.816 13.547 -0.654 1.00 61.09 278 ILE A CA 1
ATOM 2227 C C . ILE A 1 278 ? 16.718 12.472 -0.057 1.00 61.09 278 ILE A C 1
ATOM 2229 O O . ILE A 1 278 ? 17.406 11.803 -0.809 1.00 61.09 278 ILE A O 1
ATOM 2233 N N . ALA A 1 279 ? 16.694 12.257 1.257 1.00 59.75 279 ALA A N 1
ATOM 2234 C CA . ALA A 1 279 ? 17.560 11.267 1.888 1.00 59.75 279 ALA A CA 1
ATOM 2235 C C . ALA A 1 279 ? 17.145 9.829 1.546 1.00 59.75 279 ALA A C 1
ATOM 2237 O O . ALA A 1 279 ? 18.010 8.987 1.333 1.00 59.75 279 ALA A O 1
ATOM 2238 N N . ASP A 1 280 ? 15.843 9.549 1.442 1.00 57.88 280 ASP A N 1
ATOM 2239 C CA . ASP A 1 280 ? 15.365 8.247 0.962 1.00 57.88 280 ASP A CA 1
ATOM 2240 C C . ASP A 1 280 ? 15.705 8.050 -0.517 1.00 57.88 280 ASP A C 1
ATOM 2242 O O . ASP A 1 280 ? 16.107 6.963 -0.928 1.00 57.88 280 ASP A O 1
ATOM 2246 N N . PHE A 1 281 ? 15.595 9.109 -1.321 1.00 60.09 281 PHE A N 1
ATOM 2247 C CA . PHE A 1 281 ? 16.039 9.083 -2.706 1.00 60.09 281 PHE A CA 1
ATOM 2248 C C . PHE A 1 281 ? 17.554 8.833 -2.793 1.00 60.09 281 PHE A C 1
ATOM 2250 O O . PHE A 1 281 ? 17.966 7.980 -3.569 1.00 60.09 281 PHE A O 1
ATOM 2257 N N . GLU A 1 282 ? 18.364 9.501 -1.965 1.00 57.31 282 GLU A N 1
ATOM 2258 C CA . GLU A 1 282 ? 19.827 9.368 -1.882 1.00 57.31 282 GLU A CA 1
ATOM 2259 C C . GLU A 1 282 ? 20.287 7.994 -1.372 1.00 57.31 282 GLU A C 1
ATOM 2261 O O . GLU A 1 282 ? 21.301 7.465 -1.830 1.00 57.31 282 GLU A O 1
ATOM 2266 N N . GLU A 1 283 ? 19.523 7.380 -0.464 1.00 58.97 283 GLU A N 1
ATOM 2267 C CA . GLU A 1 283 ? 19.760 6.018 0.032 1.00 58.97 283 GLU A CA 1
ATOM 2268 C C . GLU A 1 283 ? 19.599 4.972 -1.088 1.00 58.97 283 GLU A C 1
ATOM 2270 O O . GLU A 1 283 ? 20.298 3.957 -1.093 1.00 58.97 283 GLU A O 1
ATOM 2275 N N . HIS A 1 284 ? 18.728 5.239 -2.067 1.00 55.62 284 HIS A N 1
ATOM 2276 C CA . HIS A 1 284 ? 18.482 4.351 -3.210 1.00 55.62 284 HIS A CA 1
ATOM 2277 C C . HIS A 1 284 ? 19.256 4.752 -4.479 1.00 55.62 284 HIS A C 1
ATOM 2279 O O . HIS A 1 284 ? 19.561 3.894 -5.310 1.00 55.62 284 HIS A O 1
ATOM 2285 N N . PHE A 1 285 ? 19.590 6.034 -4.628 1.00 52.84 285 PHE A N 1
ATOM 2286 C CA . PHE A 1 285 ? 20.292 6.628 -5.763 1.00 52.84 285 PHE A CA 1
ATOM 2287 C C . PHE A 1 285 ? 21.223 7.717 -5.238 1.00 52.84 285 PHE A C 1
ATOM 2289 O O . PHE A 1 285 ? 20.738 8.771 -4.850 1.00 52.84 285 PHE A O 1
ATOM 2296 N N . ALA A 1 286 ? 22.546 7.538 -5.271 1.00 44.34 286 ALA A N 1
ATOM 2297 C CA . ALA A 1 286 ? 23.473 8.470 -4.614 1.00 44.34 286 ALA A CA 1
ATOM 2298 C C . ALA A 1 286 ? 23.387 9.918 -5.151 1.00 44.34 286 ALA A C 1
ATOM 2300 O O . ALA A 1 286 ? 23.923 10.839 -4.537 1.00 44.34 286 ALA A O 1
ATOM 2301 N N . ASN A 1 287 ? 22.723 10.126 -6.296 1.00 51.69 287 ASN A N 1
ATOM 2302 C CA . ASN A 1 287 ? 22.098 11.386 -6.699 1.00 51.69 287 ASN A CA 1
ATOM 2303 C C . ASN A 1 287 ? 21.026 11.153 -7.798 1.00 51.69 287 ASN A C 1
ATOM 2305 O O . ASN A 1 287 ? 21.047 10.128 -8.486 1.00 51.69 287 ASN A O 1
ATOM 2309 N N . PRO A 1 288 ? 20.124 12.119 -8.046 1.00 46.81 288 PRO A N 1
ATOM 2310 C CA . PRO A 1 288 ? 19.156 12.104 -9.159 1.00 46.81 288 PRO A CA 1
ATOM 2311 C C . PRO A 1 288 ? 19.759 11.891 -10.559 1.00 46.81 288 PRO A C 1
ATOM 2313 O O . PRO A 1 288 ? 19.122 11.282 -11.425 1.00 46.81 288 PRO A O 1
ATOM 2316 N N . GLY A 1 289 ? 21.018 12.287 -10.771 1.00 51.47 289 GLY A N 1
ATOM 2317 C CA . GLY A 1 289 ? 21.773 12.003 -11.996 1.00 51.47 289 GLY A CA 1
ATOM 2318 C C . GLY A 1 289 ? 22.083 10.513 -12.217 1.00 51.47 289 GLY A C 1
ATOM 2319 O O . GLY A 1 289 ? 22.173 10.069 -13.366 1.00 51.47 289 GLY A O 1
ATOM 2320 N N . GLU A 1 290 ? 22.188 9.704 -11.159 1.00 56.81 290 GLU A N 1
ATOM 2321 C CA . GLU A 1 290 ? 22.386 8.251 -11.259 1.00 56.81 290 GLU A CA 1
ATOM 2322 C C . GLU A 1 290 ? 21.121 7.520 -11.700 1.00 56.81 290 GLU A C 1
ATOM 2324 O O . GLU A 1 290 ? 21.212 6.566 -12.469 1.00 56.81 290 GLU A O 1
ATOM 2329 N N . LEU A 1 291 ? 19.940 7.986 -11.289 1.00 55.38 291 LEU A N 1
ATOM 2330 C CA . LEU A 1 291 ? 18.665 7.446 -11.755 1.00 55.38 291 LEU A CA 1
ATOM 2331 C C . LEU A 1 291 ? 18.459 7.725 -13.247 1.00 55.38 291 LEU A C 1
ATOM 2333 O O . LEU A 1 291 ? 18.102 6.826 -14.009 1.00 55.38 291 LEU A O 1
ATOM 2337 N N . GLN A 1 292 ? 18.751 8.951 -13.686 1.00 55.25 292 GLN A N 1
ATOM 2338 C CA . GLN A 1 292 ? 18.753 9.294 -15.106 1.00 55.25 292 GLN A CA 1
ATOM 2339 C C . GLN A 1 292 ? 19.780 8.446 -15.871 1.00 55.25 292 GLN A C 1
ATOM 2341 O O . GLN A 1 292 ? 19.470 7.898 -16.929 1.00 55.25 292 GLN A O 1
ATOM 2346 N N . SER A 1 293 ? 20.975 8.258 -15.307 1.00 62.62 293 SER A N 1
ATOM 2347 C CA . SER A 1 293 ? 22.006 7.383 -15.875 1.00 62.62 293 SER A CA 1
ATOM 2348 C C . SER A 1 293 ? 21.572 5.914 -15.916 1.00 62.62 293 SER A C 1
ATOM 2350 O O . SER A 1 293 ? 21.888 5.218 -16.879 1.00 62.62 293 SER A O 1
ATOM 2352 N N . LEU A 1 294 ? 20.816 5.432 -14.924 1.00 65.81 294 LEU A N 1
ATOM 2353 C CA . LEU A 1 294 ? 20.254 4.083 -14.875 1.00 65.81 294 LEU A CA 1
ATOM 2354 C C . LEU A 1 294 ? 19.196 3.899 -15.963 1.00 65.81 294 LEU A C 1
ATOM 2356 O O . LEU A 1 294 ? 19.273 2.928 -16.712 1.00 65.81 294 LEU A O 1
ATOM 2360 N N . VAL A 1 295 ? 18.264 4.843 -16.102 1.00 64.62 295 VAL A N 1
ATOM 2361 C CA . VAL A 1 295 ? 17.253 4.853 -17.170 1.00 64.62 295 VAL A CA 1
ATOM 2362 C C . VAL A 1 295 ? 17.929 4.831 -18.538 1.00 64.62 295 VAL A C 1
ATOM 2364 O O . VAL A 1 295 ? 17.654 3.942 -19.341 1.00 64.62 295 VAL A O 1
ATOM 2367 N N . VAL A 1 296 ? 18.882 5.735 -18.781 1.00 65.75 296 VAL A N 1
ATOM 2368 C CA . VAL A 1 296 ? 19.640 5.802 -20.041 1.00 65.75 296 VAL A CA 1
ATOM 2369 C C . VAL A 1 296 ? 20.412 4.506 -20.289 1.00 65.75 296 VAL A C 1
ATOM 2371 O O . VAL A 1 296 ? 20.355 3.953 -21.386 1.00 65.75 296 VAL A O 1
ATOM 2374 N N . LYS A 1 297 ? 21.084 3.958 -19.271 1.00 68.62 297 LYS A N 1
ATOM 2375 C CA . LYS A 1 297 ? 21.788 2.672 -19.365 1.00 68.62 297 LYS A CA 1
ATOM 2376 C C . LYS A 1 297 ? 20.832 1.541 -19.748 1.00 68.62 297 LYS A C 1
ATOM 2378 O O . LYS A 1 297 ? 21.175 0.739 -20.612 1.00 68.62 297 LYS A O 1
ATOM 2383 N N . LYS A 1 298 ? 19.639 1.476 -19.149 1.00 66.69 298 LYS A N 1
ATOM 2384 C CA . LYS A 1 298 ? 18.634 0.440 -19.445 1.00 66.69 298 LYS A CA 1
ATOM 2385 C C . LYS A 1 298 ? 18.019 0.607 -20.834 1.00 66.69 298 LYS A C 1
ATOM 2387 O O . LYS A 1 298 ? 17.864 -0.390 -21.534 1.00 66.69 298 LYS A O 1
ATOM 2392 N N . LEU A 1 299 ? 17.765 1.837 -21.276 1.00 64.31 299 LEU A N 1
ATOM 2393 C CA . LEU A 1 299 ? 17.306 2.125 -22.639 1.00 64.31 299 LEU A CA 1
ATOM 2394 C C . LEU A 1 299 ? 18.358 1.761 -23.696 1.00 64.31 299 LEU A C 1
ATOM 2396 O O . LEU A 1 299 ? 18.025 1.165 -24.721 1.00 64.31 299 LEU A O 1
ATOM 2400 N N . ASN A 1 300 ? 19.633 2.028 -23.412 1.00 65.06 300 ASN A N 1
ATOM 2401 C CA . ASN A 1 300 ? 20.741 1.627 -24.278 1.00 65.06 300 ASN A CA 1
ATOM 2402 C C . ASN A 1 300 ? 20.885 0.098 -24.346 1.00 65.06 300 ASN A C 1
ATOM 2404 O O . ASN A 1 300 ? 21.110 -0.443 -25.424 1.00 65.06 300 ASN A O 1
ATOM 2408 N N . MET A 1 301 ? 20.689 -0.622 -23.231 1.00 65.38 301 MET A N 1
ATOM 2409 C CA . MET A 1 301 ? 20.653 -2.096 -23.224 1.00 65.38 301 MET A CA 1
ATOM 2410 C C . MET A 1 301 ? 19.493 -2.671 -24.057 1.00 65.38 301 MET A C 1
ATOM 2412 O O . MET A 1 301 ? 19.607 -3.781 -24.573 1.00 65.38 301 MET A O 1
ATOM 2416 N N . LEU A 1 302 ? 18.391 -1.926 -24.210 1.00 59.75 302 LEU A N 1
ATOM 2417 C CA . LEU A 1 302 ? 17.252 -2.282 -25.067 1.00 59.75 302 LEU A CA 1
ATOM 2418 C C . LEU A 1 302 ? 17.484 -1.950 -26.555 1.00 59.75 302 LEU A C 1
ATOM 2420 O O . LEU A 1 302 ? 16.603 -2.230 -27.365 1.00 59.75 302 LEU A O 1
ATOM 2424 N N . ASN A 1 303 ? 18.635 -1.370 -26.930 1.00 63.09 303 ASN A N 1
ATOM 2425 C CA . ASN A 1 303 ? 18.905 -0.832 -28.270 1.00 63.09 303 ASN A CA 1
ATOM 2426 C C . ASN A 1 303 ? 17.800 0.118 -28.764 1.00 63.09 303 ASN A C 1
ATOM 2428 O O . ASN A 1 303 ? 17.438 0.078 -29.937 1.00 63.09 303 ASN A O 1
ATOM 2432 N N . ILE A 1 304 ? 17.238 0.953 -27.884 1.00 60.66 304 ILE A N 1
ATOM 2433 C CA . ILE A 1 304 ? 16.222 1.937 -28.274 1.00 60.66 304 ILE A CA 1
ATOM 2434 C C . ILE A 1 304 ? 16.947 3.171 -28.825 1.00 60.66 304 ILE A C 1
ATOM 2436 O O . ILE A 1 304 ? 17.542 3.918 -28.049 1.00 60.66 304 ILE A O 1
ATOM 2440 N N . PRO A 1 305 ? 16.901 3.432 -30.145 1.00 51.31 305 PRO A N 1
ATOM 2441 C CA . PRO A 1 305 ? 17.672 4.511 -30.763 1.00 51.31 305 PRO A CA 1
ATOM 2442 C C . PRO A 1 305 ? 17.120 5.914 -30.453 1.00 51.31 305 PRO A C 1
ATOM 2444 O O . PRO A 1 305 ? 17.752 6.908 -30.794 1.00 51.31 305 PRO A O 1
ATOM 2447 N N . LEU A 1 306 ? 15.947 6.012 -29.813 1.00 61.56 306 LEU A N 1
ATOM 2448 C CA . LEU A 1 306 ? 15.211 7.259 -29.573 1.00 61.56 306 LEU A CA 1
ATOM 2449 C C . LEU A 1 306 ? 14.891 7.461 -28.083 1.00 61.56 306 LEU A C 1
ATOM 2451 O O . LEU A 1 306 ? 13.740 7.683 -27.708 1.00 61.56 306 LEU A O 1
ATOM 2455 N N . VAL A 1 307 ? 15.924 7.401 -27.235 1.00 65.38 307 VAL A N 1
ATOM 2456 C CA . VAL A 1 307 ? 15.841 7.665 -25.781 1.00 65.38 307 VAL A CA 1
ATOM 2457 C C . VAL A 1 307 ? 15.089 8.965 -25.476 1.00 65.38 307 VAL A C 1
ATOM 2459 O O . VAL A 1 307 ? 14.259 9.009 -24.574 1.00 65.38 307 VAL A O 1
ATOM 2462 N N . GLU A 1 308 ? 15.319 10.011 -26.271 1.00 64.94 308 GLU A N 1
ATOM 2463 C CA . GLU A 1 308 ? 14.656 11.304 -26.096 1.00 64.94 308 GLU A CA 1
ATOM 2464 C C . GLU A 1 308 ? 13.141 11.234 -26.348 1.00 64.94 308 GLU A C 1
ATOM 2466 O O . GLU A 1 308 ? 12.362 11.765 -25.560 1.00 64.94 308 GLU A O 1
ATOM 2471 N N . SER A 1 309 ? 12.706 10.542 -27.409 1.00 69.56 309 SER A N 1
ATOM 2472 C CA . SER A 1 309 ? 11.277 10.366 -27.705 1.00 69.56 309 SER A CA 1
ATOM 2473 C C . SER A 1 309 ? 10.583 9.546 -26.623 1.00 69.56 309 SER A C 1
ATOM 2475 O O . SER A 1 309 ? 9.449 9.846 -26.266 1.00 69.56 309 SER A O 1
ATOM 2477 N N . PHE A 1 310 ? 11.267 8.531 -26.098 1.00 73.38 310 PHE A N 1
ATOM 2478 C CA . PHE A 1 310 ? 10.765 7.704 -25.009 1.00 73.38 310 PHE A CA 1
ATOM 2479 C C . PHE A 1 310 ? 10.552 8.528 -23.732 1.00 73.38 310 PHE A C 1
ATOM 2481 O O . PHE A 1 310 ? 9.450 8.561 -23.189 1.00 73.38 310 PHE A O 1
ATOM 2488 N N . CYS A 1 311 ? 11.575 9.268 -23.289 1.00 72.25 311 CYS A N 1
ATOM 2489 C CA . CYS A 1 311 ? 11.471 10.115 -22.100 1.00 72.25 311 CYS A CA 1
ATOM 2490 C C . CYS A 1 311 ? 10.418 11.218 -22.273 1.00 72.25 311 CYS A C 1
ATOM 2492 O O . CYS A 1 311 ? 9.689 11.528 -21.333 1.00 72.25 311 CYS A O 1
ATOM 2494 N N . ARG A 1 312 ? 10.299 11.786 -23.481 1.00 74.06 312 ARG A N 1
ATOM 2495 C CA . ARG A 1 312 ? 9.279 12.788 -23.810 1.00 74.06 312 ARG A CA 1
ATOM 2496 C C . ARG A 1 312 ? 7.862 12.226 -23.686 1.00 74.06 312 ARG A C 1
ATOM 2498 O O . ARG A 1 312 ? 7.014 12.892 -23.099 1.00 74.06 312 ARG A O 1
ATOM 2505 N N . ASN A 1 313 ? 7.613 11.021 -24.196 1.00 74.62 313 ASN A N 1
ATOM 2506 C CA . ASN A 1 313 ? 6.304 10.372 -24.102 1.00 74.62 313 ASN A CA 1
ATOM 2507 C C . ASN A 1 313 ? 5.939 10.064 -22.646 1.00 74.62 313 ASN A C 1
ATOM 2509 O O . ASN A 1 313 ? 4.873 10.480 -22.187 1.00 74.62 313 ASN A O 1
ATOM 2513 N N . ALA A 1 314 ? 6.856 9.438 -21.900 1.00 76.12 314 ALA A N 1
ATOM 2514 C CA . ALA A 1 314 ? 6.666 9.152 -20.480 1.00 76.1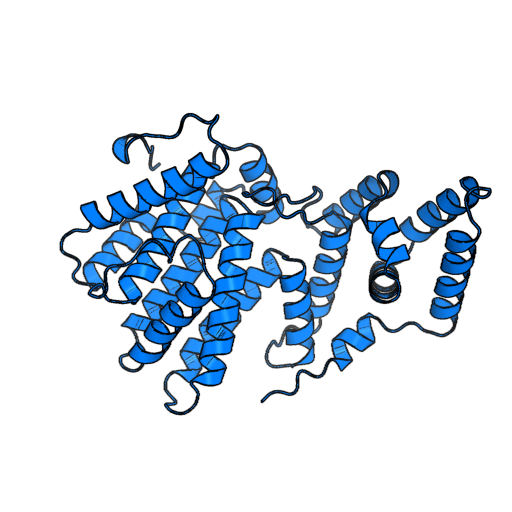2 314 ALA A CA 1
ATOM 2515 C C . ALA A 1 314 ? 6.364 10.433 -19.683 1.00 76.12 314 ALA A C 1
ATOM 2517 O O . ALA A 1 314 ? 5.418 10.468 -18.901 1.00 76.12 314 ALA A O 1
ATOM 2518 N N . PHE A 1 315 ? 7.101 11.519 -19.936 1.00 78.75 315 PHE A N 1
ATOM 2519 C CA . PHE A 1 315 ? 6.865 12.805 -19.283 1.00 78.75 315 PHE A CA 1
ATOM 2520 C C . PHE A 1 315 ? 5.501 13.416 -19.634 1.00 78.75 315 PHE A C 1
ATOM 2522 O O . PHE A 1 315 ? 4.771 13.852 -18.744 1.00 78.75 315 PHE A O 1
ATOM 2529 N N . GLN A 1 316 ? 5.110 13.415 -20.912 1.00 78.88 316 GLN A N 1
ATOM 2530 C CA . GLN A 1 316 ? 3.789 13.899 -21.327 1.00 78.88 316 GLN A CA 1
ATOM 2531 C C . GLN A 1 316 ? 2.653 13.096 -20.680 1.00 78.88 316 GLN A C 1
ATOM 2533 O O . GLN A 1 316 ? 1.623 13.671 -20.319 1.00 78.88 316 GLN A O 1
ATOM 2538 N N . HIS A 1 317 ? 2.829 11.784 -20.512 1.00 79.88 317 HIS A N 1
ATOM 2539 C CA .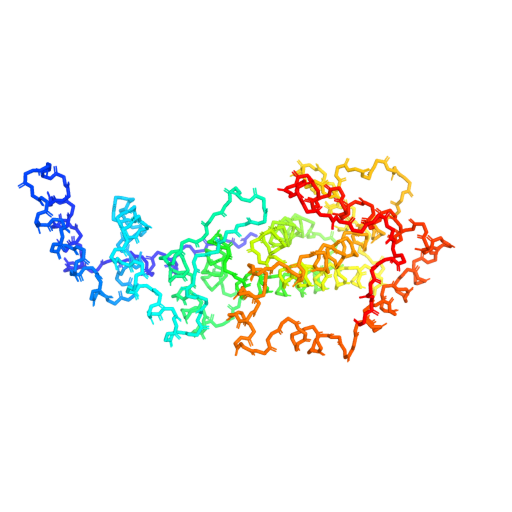 HIS A 1 317 ? 1.882 10.941 -19.785 1.00 79.88 317 HIS A CA 1
ATOM 2540 C C . HIS A 1 317 ? 1.820 11.313 -18.304 1.00 79.88 317 HIS A C 1
ATOM 2542 O O . HIS A 1 317 ? 0.722 11.539 -17.799 1.00 79.88 317 HIS A O 1
ATOM 2548 N N . SER A 1 318 ? 2.960 11.512 -17.638 1.00 81.75 318 SER A N 1
ATOM 2549 C CA . SER A 1 318 ? 2.998 11.990 -16.251 1.00 81.75 318 SER A CA 1
ATOM 2550 C C . SER A 1 318 ? 2.261 13.320 -16.074 1.00 81.75 318 SER A C 1
ATOM 2552 O O . SER A 1 318 ? 1.455 13.447 -15.153 1.00 81.75 318 SER A O 1
ATOM 2554 N N . ILE A 1 319 ? 2.464 14.285 -16.980 1.00 81.44 319 ILE A N 1
ATOM 2555 C CA . ILE A 1 319 ? 1.749 15.571 -16.956 1.00 81.44 319 ILE A CA 1
ATOM 2556 C C . ILE A 1 319 ? 0.243 15.359 -17.087 1.00 81.44 319 ILE A C 1
ATOM 2558 O O . ILE A 1 319 ? -0.509 15.882 -16.271 1.00 81.44 319 ILE A O 1
ATOM 2562 N N . LYS A 1 320 ? -0.217 14.556 -18.056 1.00 82.62 320 LYS A N 1
ATOM 2563 C CA . LYS A 1 320 ? -1.648 14.229 -18.191 1.00 82.62 320 LYS A CA 1
ATOM 2564 C C . LYS A 1 320 ? -2.199 13.579 -16.920 1.00 82.62 320 LYS A C 1
ATOM 2566 O O . LYS A 1 320 ? -3.276 13.954 -16.469 1.00 82.62 320 LYS A O 1
ATOM 2571 N N . THR A 1 321 ? -1.458 12.638 -16.341 1.00 81.81 321 THR A N 1
ATOM 2572 C CA . THR A 1 321 ? -1.834 11.890 -15.137 1.00 81.81 321 THR A CA 1
ATOM 2573 C C . THR A 1 321 ? -1.975 12.796 -13.909 1.00 81.81 321 THR A C 1
ATOM 2575 O O . THR A 1 321 ? -2.907 12.612 -13.122 1.00 81.81 321 THR A O 1
ATOM 2578 N N . VAL A 1 322 ? -1.087 13.780 -13.737 1.00 82.00 322 VAL A N 1
ATOM 2579 C CA . VAL A 1 322 ? -1.167 14.751 -12.633 1.00 82.00 322 VAL A CA 1
ATOM 2580 C C . VAL A 1 322 ? -2.240 15.807 -12.906 1.00 82.00 322 VAL A C 1
ATOM 2582 O O . VAL A 1 322 ? -3.098 16.030 -12.055 1.00 82.00 322 VAL A O 1
ATOM 2585 N N . ASN A 1 323 ? -2.267 16.385 -14.110 1.00 82.62 323 ASN A N 1
ATOM 2586 C CA . ASN A 1 323 ? -3.218 17.429 -14.503 1.00 82.62 323 ASN A CA 1
ATOM 2587 C C . ASN A 1 323 ? -4.679 16.951 -14.457 1.00 82.62 323 ASN A C 1
ATOM 2589 O O . ASN A 1 323 ? -5.576 17.707 -14.106 1.00 82.62 323 ASN A O 1
ATOM 2593 N N . ALA A 1 324 ? -4.932 15.675 -14.771 1.00 81.38 324 ALA A N 1
ATOM 2594 C CA . ALA A 1 324 ? -6.267 15.085 -14.666 1.00 81.38 324 ALA A CA 1
ATOM 2595 C C . ALA A 1 324 ? -6.813 15.069 -13.226 1.00 81.38 324 ALA A C 1
ATOM 2597 O O . ALA A 1 324 ? -8.023 14.958 -13.038 1.00 81.38 324 ALA A O 1
ATOM 2598 N N . ARG A 1 325 ? -5.934 15.143 -12.220 1.00 80.00 325 ARG A N 1
ATOM 2599 C CA . ARG A 1 325 ? -6.285 15.085 -10.793 1.00 80.00 325 ARG A CA 1
ATOM 2600 C C . ARG A 1 325 ? -6.163 16.440 -10.097 1.00 80.00 325 ARG A C 1
ATOM 2602 O O . ARG A 1 325 ? -6.920 16.692 -9.169 1.00 80.00 325 ARG A O 1
ATOM 2609 N N . TYR A 1 326 ? -5.240 17.280 -10.561 1.00 79.00 326 TYR A N 1
ATOM 2610 C CA . TYR A 1 326 ? -4.928 18.598 -10.005 1.00 79.00 326 TYR A CA 1
ATOM 2611 C C . TYR A 1 326 ? -4.799 19.637 -11.132 1.00 79.00 326 TYR A C 1
ATOM 2613 O O . TYR A 1 326 ? -3.692 20.108 -11.406 1.00 79.00 326 TYR A O 1
ATOM 2621 N N . PRO A 1 327 ? -5.901 19.965 -11.833 1.00 79.25 327 PRO A N 1
ATOM 2622 C CA . PRO A 1 327 ? -5.882 20.899 -12.962 1.00 79.25 327 PRO A CA 1
ATOM 2623 C C . PRO A 1 327 ? -5.537 22.340 -12.565 1.00 79.25 327 PRO A C 1
ATOM 2625 O O . PRO A 1 327 ? -5.198 23.157 -13.416 1.00 79.25 327 PRO A O 1
ATOM 2628 N N . GLU A 1 328 ? -5.659 22.671 -11.281 1.00 77.12 328 GLU A N 1
ATOM 2629 C CA . GLU A 1 328 ? -5.361 23.986 -10.725 1.00 77.12 328 GLU A CA 1
ATOM 2630 C C . GLU A 1 328 ? -3.863 24.252 -10.528 1.00 77.12 328 GLU A C 1
ATOM 2632 O O . GLU A 1 328 ? -3.475 25.398 -10.300 1.00 77.12 328 GLU A O 1
ATOM 2637 N N . PHE A 1 329 ? -3.018 23.221 -10.602 1.00 76.69 329 PHE A N 1
ATOM 2638 C CA . PHE A 1 329 ? -1.574 23.372 -10.460 1.00 76.69 329 PHE A CA 1
ATOM 2639 C C . PHE A 1 329 ? -0.922 23.700 -11.803 1.00 76.69 329 PHE A C 1
ATOM 2641 O O . PHE A 1 329 ? -1.098 22.989 -12.792 1.00 76.69 329 PHE A O 1
ATOM 2648 N N . GLU A 1 330 ? -0.100 24.751 -11.827 1.00 78.69 330 GLU A N 1
ATOM 2649 C CA . GLU A 1 330 ? 0.757 25.039 -12.976 1.00 78.69 330 GLU A CA 1
ATOM 2650 C C . GLU A 1 330 ? 1.851 23.974 -13.077 1.00 78.69 330 GLU A C 1
ATOM 2652 O O . GLU A 1 330 ? 2.843 23.989 -12.347 1.00 78.69 330 GLU A O 1
ATOM 2657 N N . LEU A 1 331 ? 1.649 23.018 -13.983 1.00 81.38 331 LEU A N 1
ATOM 2658 C CA . LEU A 1 331 ? 2.631 21.981 -14.263 1.00 81.38 331 LEU A CA 1
ATOM 2659 C C . LEU A 1 331 ? 3.616 22.432 -15.354 1.00 81.38 331 LEU A C 1
ATOM 2661 O O . LEU A 1 331 ? 3.220 23.141 -16.291 1.00 81.38 331 LEU A O 1
ATOM 2665 N N . PRO A 1 332 ? 4.880 21.974 -15.286 1.00 80.06 332 PRO A N 1
ATOM 2666 C CA . PRO A 1 332 ? 5.855 22.202 -16.343 1.00 80.06 332 PRO A CA 1
ATOM 2667 C C . PRO A 1 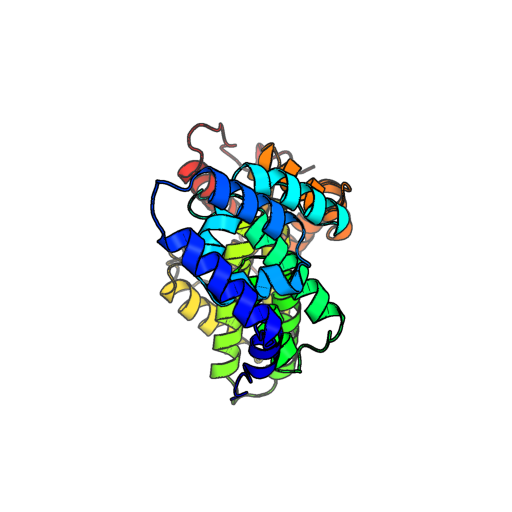332 ? 5.335 21.699 -17.695 1.00 80.06 332 PRO A C 1
ATOM 2669 O O . PRO A 1 332 ? 4.795 20.600 -17.799 1.00 80.06 332 PRO A O 1
ATOM 2672 N N . GLN A 1 333 ? 5.513 22.499 -18.742 1.00 75.06 333 GLN A N 1
ATOM 2673 C CA . GLN A 1 333 ? 5.050 22.174 -20.096 1.00 75.06 333 GLN A CA 1
ATOM 2674 C C . GLN A 1 333 ? 6.089 21.378 -20.897 1.00 75.06 333 GLN A C 1
ATOM 2676 O O . GLN A 1 333 ? 5.752 20.773 -21.914 1.00 75.06 333 GLN A O 1
ATOM 2681 N N . ASP A 1 334 ? 7.347 21.371 -20.449 1.00 73.81 334 ASP A N 1
ATOM 2682 C CA . ASP A 1 334 ? 8.446 20.665 -21.107 1.00 73.81 334 ASP A CA 1
ATOM 2683 C C . ASP A 1 334 ? 9.464 20.095 -20.104 1.00 73.81 334 ASP A C 1
ATOM 2685 O O . ASP A 1 334 ? 9.626 20.606 -18.995 1.00 73.81 334 ASP A O 1
ATOM 2689 N N . LEU A 1 335 ? 10.187 19.054 -20.528 1.00 63.34 335 LEU A N 1
ATOM 2690 C CA . LEU A 1 335 ? 11.251 18.395 -19.767 1.00 63.34 335 LEU A CA 1
ATOM 2691 C C . LEU A 1 335 ? 12.346 19.374 -19.325 1.00 63.34 335 LEU A C 1
ATOM 2693 O O . LEU A 1 335 ? 12.873 19.231 -18.227 1.00 63.34 335 LEU A O 1
ATOM 2697 N N . SER A 1 336 ? 12.675 20.379 -20.144 1.00 66.75 336 SER A N 1
ATOM 2698 C CA . SER A 1 336 ? 13.696 21.388 -19.815 1.00 66.75 336 SER A CA 1
ATOM 2699 C C . SER A 1 336 ? 13.349 22.253 -18.596 1.00 66.75 336 SER A C 1
ATOM 2701 O O . SER A 1 336 ? 14.231 22.873 -18.004 1.00 66.75 336 SER A O 1
ATOM 2703 N N . GLN A 1 337 ? 12.072 22.286 -18.206 1.00 65.50 337 GLN A N 1
ATOM 2704 C CA . GLN A 1 337 ? 11.575 23.036 -17.053 1.00 65.50 337 GLN A CA 1
ATOM 2705 C C . GLN A 1 337 ? 11.627 22.219 -15.755 1.00 65.50 337 GLN A C 1
ATOM 2707 O O . GLN A 1 337 ? 11.503 22.782 -14.665 1.00 65.50 337 GLN A O 1
ATOM 2712 N N . LEU A 1 338 ? 11.846 20.901 -15.841 1.00 61.50 338 LEU A N 1
ATOM 2713 C CA . LEU A 1 338 ? 12.187 20.097 -14.677 1.00 61.50 338 LEU A CA 1
ATOM 2714 C C . LEU A 1 338 ? 13.632 20.414 -14.285 1.00 61.50 338 LEU A C 1
ATOM 2716 O O . LEU A 1 338 ? 14.579 19.955 -14.920 1.00 61.50 338 LEU A O 1
ATOM 2720 N N . ASN A 1 339 ? 13.813 21.166 -13.198 1.00 51.00 339 ASN A N 1
ATOM 2721 C CA . ASN A 1 339 ? 15.095 21.200 -12.498 1.00 51.00 339 ASN A CA 1
ATOM 2722 C C . ASN A 1 339 ? 15.361 19.796 -11.927 1.00 51.00 339 ASN A C 1
ATOM 2724 O O . ASN A 1 339 ? 14.937 19.483 -10.810 1.00 51.00 339 ASN A O 1
ATOM 2728 N N . LEU A 1 340 ? 16.017 18.949 -12.724 1.00 43.59 340 LEU A N 1
ATOM 2729 C CA . LEU A 1 340 ? 16.633 17.692 -12.307 1.00 43.59 340 LEU A CA 1
ATOM 2730 C C . LEU A 1 340 ? 17.913 18.049 -11.537 1.00 43.59 340 LEU A C 1
ATOM 2732 O O . LEU A 1 340 ? 19.005 18.046 -12.100 1.00 43.59 340 LEU A O 1
ATOM 2736 N N . ARG A 1 341 ? 17.761 18.485 -10.286 1.00 34.88 341 ARG A N 1
ATOM 2737 C CA . ARG A 1 341 ? 18.873 18.477 -9.331 1.00 34.88 341 ARG A CA 1
ATOM 2738 C C . ARG A 1 341 ? 18.973 17.103 -8.721 1.00 34.88 341 ARG A C 1
ATOM 2740 O O . ARG A 1 341 ? 17.877 16.566 -8.451 1.00 34.88 341 ARG A O 1
#